Protein AF-A0A9W6SJR4-F1 (afdb_monomer_lite)

Secondary structure (DSSP, 8-state):
---HHHHHHHHHHHHHHS-HHHHHHHHHHHHHHHHHHHHHHSS--S---HHHHHHHHHHHHHHHHHHHHHHHHHHHHHHHHHHHSTTSGGGSSPPPTTTGGGS--BPPPGGGBGGG--TTPPP-SEEEEE-TT--HHHHHHHHHHT-SEEETTTTEEEETTEEEEE-TTSBEEEEEBTTEEEEEHHHHHHHHHHHHHTT-GGGS-HHHHT-TTS-HHHHHHHHHHHTTSTT------

pLDDT: mean 75.18, std 18.86, range [38.5, 98.31]

Organism: NCBI:txid1785913

Structure (mmCIF, N/CA/C/O backbone):
data_AF-A0A9W6SJR4-F1
#
_entry.id   AF-A0A9W6SJR4-F1
#
loop_
_atom_site.group_PDB
_atom_site.id
_atom_site.type_symbol
_atom_site.label_atom_id
_atom_site.label_alt_id
_atom_site.label_comp_id
_atom_site.label_asym_id
_atom_site.label_entity_id
_atom_site.label_seq_id
_atom_site.pdbx_PDB_ins_code
_atom_site.Cartn_x
_atom_site.Cartn_y
_atom_site.Cartn_z
_atom_site.occupancy
_atom_site.B_iso_or_equiv
_atom_site.auth_seq_id
_atom_site.auth_comp_id
_atom_site.auth_asym_id
_atom_site.auth_atom_id
_atom_site.pdbx_PDB_model_num
ATOM 1 N N . MET A 1 1 ? 10.939 17.178 -28.728 1.00 41.69 1 MET A N 1
ATOM 2 C CA . MET A 1 1 ? 9.765 17.111 -27.833 1.00 41.69 1 MET A CA 1
ATOM 3 C C . MET A 1 1 ? 8.579 16.812 -28.724 1.00 41.69 1 MET A C 1
ATOM 5 O O . MET A 1 1 ? 8.323 17.625 -29.603 1.00 41.69 1 MET A O 1
ATOM 9 N N . SER A 1 2 ? 7.960 15.639 -28.597 1.00 45.91 2 SER A N 1
ATOM 10 C CA . SER A 1 2 ? 6.828 15.257 -29.453 1.00 45.91 2 SER A CA 1
ATOM 11 C C . SER A 1 2 ? 5.644 16.191 -29.205 1.00 45.91 2 SER A C 1
ATOM 13 O O . SER A 1 2 ? 5.404 16.607 -28.068 1.00 45.91 2 SER A O 1
ATOM 15 N N . ASN A 1 3 ? 4.946 16.572 -30.272 1.00 55.84 3 ASN A N 1
ATOM 16 C CA . ASN A 1 3 ? 3.827 17.507 -30.203 1.00 55.84 3 ASN A CA 1
ATOM 17 C C . ASN A 1 3 ? 2.660 16.846 -29.432 1.00 55.84 3 ASN A C 1
ATOM 19 O O . ASN A 1 3 ? 2.366 15.678 -29.687 1.00 55.84 3 ASN A O 1
ATOM 23 N N . PRO A 1 4 ? 1.955 17.550 -28.525 1.00 42.62 4 PRO A N 1
ATOM 24 C CA . PRO A 1 4 ? 0.740 17.041 -27.877 1.00 42.62 4 PRO A CA 1
ATOM 25 C C . PRO A 1 4 ? -0.280 16.400 -28.837 1.00 42.62 4 PRO A C 1
ATOM 27 O O . PRO A 1 4 ? -0.946 15.435 -28.466 1.00 42.62 4 PRO A O 1
ATOM 30 N N . GLY A 1 5 ? -0.368 16.881 -30.083 1.00 47.50 5 GLY A N 1
ATOM 31 C CA . GLY A 1 5 ? -1.204 16.282 -31.129 1.00 47.50 5 GLY A CA 1
ATOM 32 C C . GLY A 1 5 ? -0.747 14.888 -31.580 1.00 47.50 5 GLY A C 1
ATOM 33 O O . GLY A 1 5 ? -1.586 14.029 -31.840 1.00 47.50 5 GLY A O 1
ATOM 34 N N . GLU A 1 6 ? 0.561 14.627 -31.606 1.00 49.81 6 GLU A N 1
ATOM 35 C CA . GLU A 1 6 ? 1.119 13.304 -31.919 1.00 49.81 6 GLU A CA 1
ATOM 36 C C . GLU A 1 6 ? 0.867 12.328 -30.767 1.00 49.81 6 GLU A C 1
ATOM 38 O O . GLU A 1 6 ? 0.432 11.206 -30.998 1.00 49.81 6 GLU A O 1
ATOM 43 N N . ILE A 1 7 ? 1.030 12.777 -29.517 1.00 45.59 7 ILE A N 1
ATOM 44 C CA . ILE A 1 7 ? 0.737 11.963 -28.325 1.00 45.59 7 ILE A CA 1
ATOM 45 C C . ILE A 1 7 ? -0.753 11.581 -28.281 1.00 45.59 7 ILE A C 1
ATOM 47 O O . ILE A 1 7 ? -1.089 10.429 -28.013 1.00 45.59 7 ILE A O 1
ATOM 51 N N . ALA A 1 8 ? -1.657 12.511 -28.600 1.00 43.72 8 ALA A N 1
ATOM 52 C CA . ALA A 1 8 ? -3.094 12.241 -28.644 1.00 43.72 8 ALA A CA 1
ATOM 53 C C . ALA A 1 8 ? -3.492 11.272 -29.774 1.00 43.72 8 ALA A C 1
ATOM 55 O O . ALA A 1 8 ? -4.354 10.417 -29.568 1.00 43.72 8 ALA A O 1
ATOM 56 N N . ALA A 1 9 ? -2.860 11.372 -30.948 1.00 51.41 9 ALA A N 1
ATOM 57 C CA . ALA A 1 9 ? -3.085 10.447 -32.059 1.00 51.41 9 ALA A CA 1
ATOM 58 C C . ALA A 1 9 ? -2.595 9.026 -31.732 1.00 51.41 9 ALA A C 1
ATOM 60 O O . ALA A 1 9 ? -3.261 8.051 -32.065 1.00 51.41 9 ALA A O 1
ATOM 61 N N . VAL A 1 10 ? -1.479 8.917 -31.011 1.00 50.28 10 VAL A N 1
ATOM 62 C CA . VAL A 1 10 ? -0.899 7.655 -30.533 1.00 50.28 10 VAL A CA 1
ATOM 63 C C . VAL A 1 10 ? -1.783 6.996 -29.482 1.00 50.28 10 VAL A C 1
ATOM 65 O O . VAL A 1 10 ? -2.109 5.821 -29.615 1.00 50.28 10 VAL A O 1
ATOM 68 N N . ILE A 1 11 ? -2.219 7.745 -28.465 1.00 49.66 11 ILE A N 1
ATOM 69 C CA . ILE A 1 11 ? -3.149 7.238 -27.445 1.00 49.66 11 ILE A CA 1
ATOM 70 C C . ILE A 1 11 ? -4.446 6.770 -28.109 1.00 49.66 11 ILE A C 1
ATOM 72 O O . ILE A 1 11 ? -4.951 5.704 -27.774 1.00 49.66 11 ILE A O 1
ATOM 76 N N . ARG A 1 12 ? -4.958 7.521 -29.090 1.00 52.06 12 ARG A N 1
ATOM 77 C CA . ARG A 1 12 ? -6.142 7.128 -29.858 1.00 52.06 12 ARG A CA 1
ATOM 78 C C . ARG A 1 12 ? -5.913 5.839 -30.651 1.00 52.06 12 ARG A C 1
ATOM 80 O O . ARG A 1 12 ? -6.710 4.926 -30.510 1.00 52.06 12 ARG A O 1
ATOM 87 N N . ALA A 1 13 ? -4.817 5.730 -31.401 1.00 53.88 13 ALA A N 1
ATOM 88 C CA . ALA A 1 13 ? -4.492 4.526 -32.168 1.00 53.88 13 ALA A CA 1
ATOM 89 C C . ALA A 1 13 ? -4.298 3.293 -31.270 1.00 53.88 13 ALA A C 1
ATOM 91 O O . ALA A 1 13 ? -4.704 2.195 -31.632 1.00 53.88 13 ALA A O 1
ATOM 92 N N . VAL A 1 14 ? -3.721 3.472 -30.076 1.00 51.84 14 VAL A N 1
ATOM 93 C CA . VAL A 1 14 ? -3.609 2.418 -29.060 1.00 51.84 14 VAL A CA 1
ATOM 94 C C . VAL A 1 14 ? -4.984 2.007 -28.545 1.00 51.84 14 VAL A C 1
ATOM 96 O O . VAL A 1 14 ? -5.283 0.820 -28.532 1.00 51.84 14 VAL A O 1
ATOM 99 N N . LEU A 1 15 ? -5.827 2.963 -28.149 1.00 50.97 15 LEU A N 1
ATOM 100 C CA . LEU A 1 15 ? -7.179 2.688 -27.655 1.00 50.97 15 LEU A CA 1
ATOM 101 C C . LEU A 1 15 ? -8.078 2.052 -28.729 1.00 50.97 15 LEU A C 1
ATOM 103 O O . LEU A 1 15 ? -8.906 1.216 -28.390 1.00 50.97 15 LEU A O 1
ATOM 107 N N . GLU A 1 16 ? -7.892 2.408 -30.003 1.00 57.56 16 GLU A N 1
ATOM 108 C CA . GLU A 1 16 ? -8.577 1.807 -31.158 1.00 57.56 16 GLU A CA 1
ATOM 109 C C . GLU A 1 16 ? -8.030 0.412 -31.510 1.00 57.56 16 GLU A C 1
ATOM 111 O O . GLU A 1 16 ? -8.768 -0.428 -32.018 1.00 57.56 16 GLU A O 1
ATOM 116 N N . ALA A 1 17 ? -6.749 0.144 -31.231 1.00 52.31 17 ALA A N 1
ATOM 117 C CA . ALA A 1 17 ? -6.122 -1.164 -31.424 1.00 52.31 17 ALA A CA 1
ATOM 118 C C . ALA A 1 17 ? -6.346 -2.128 -30.249 1.00 52.31 17 ALA A C 1
ATOM 120 O O . ALA A 1 17 ? -6.130 -3.333 -30.406 1.00 52.31 17 ALA A O 1
ATOM 121 N N . LEU A 1 18 ? -6.768 -1.631 -29.079 1.00 54.16 18 LEU A N 1
ATOM 122 C CA . LEU A 1 18 ? -7.255 -2.485 -28.003 1.00 54.16 18 LEU A CA 1
ATOM 123 C C . LEU A 1 18 ? -8.546 -3.148 -28.489 1.00 54.16 18 LEU A C 1
ATOM 125 O O . LEU A 1 18 ? -9.519 -2.446 -28.771 1.00 54.16 18 LEU A O 1
ATOM 129 N N . PRO A 1 19 ? -8.617 -4.486 -28.549 1.00 63.53 19 PRO A N 1
ATOM 130 C CA . PRO A 1 19 ? -9.831 -5.164 -28.943 1.00 63.53 19 PRO A CA 1
ATOM 131 C C . PRO A 1 19 ? -10.739 -5.215 -27.713 1.00 63.53 19 PRO A C 1
ATOM 133 O O . PRO A 1 19 ? -10.978 -6.269 -27.128 1.00 63.53 19 PRO A O 1
ATOM 136 N N . VAL A 1 20 ? -11.214 -4.044 -27.280 1.00 58.44 20 VAL A N 1
ATOM 137 C CA . VAL A 1 20 ? -12.139 -3.884 -26.151 1.00 58.44 20 VAL A CA 1
ATOM 138 C C . VAL A 1 20 ? -13.368 -4.762 -26.370 1.00 58.44 20 VAL A C 1
ATOM 140 O O . VAL A 1 20 ? -13.865 -5.364 -25.423 1.00 58.44 20 VAL A O 1
ATOM 143 N N . ASP A 1 21 ? -13.785 -4.925 -27.625 1.00 59.12 21 ASP A N 1
ATOM 144 C CA . ASP A 1 21 ? -14.856 -5.837 -28.008 1.00 59.12 21 ASP A CA 1
ATOM 145 C C . ASP A 1 21 ? -14.468 -7.313 -27.864 1.00 59.12 21 ASP A C 1
ATOM 147 O O . ASP A 1 21 ? -15.302 -8.099 -27.432 1.00 59.12 21 ASP A O 1
ATOM 151 N N . ALA A 1 22 ? -13.214 -7.704 -28.124 1.00 56.69 22 ALA A N 1
ATOM 152 C CA . ALA A 1 22 ? -12.758 -9.077 -27.879 1.00 56.69 22 ALA A CA 1
ATOM 153 C C . ALA A 1 22 ? -12.622 -9.376 -26.381 1.00 56.69 22 ALA A C 1
ATOM 155 O O . ALA A 1 22 ? -12.987 -10.461 -25.943 1.00 56.69 22 ALA A O 1
ATOM 156 N N . LEU A 1 23 ? -12.160 -8.412 -25.577 1.00 54.19 23 LEU A N 1
ATOM 157 C CA . LEU A 1 23 ? -12.113 -8.547 -24.117 1.00 54.19 23 LEU A CA 1
ATOM 158 C C . LEU A 1 23 ? -13.516 -8.602 -23.512 1.00 54.19 23 LEU A C 1
ATOM 160 O O . LEU A 1 23 ? -13.776 -9.413 -22.626 1.00 54.19 23 LEU A O 1
ATOM 164 N N . ARG A 1 24 ? -14.438 -7.774 -24.014 1.00 59.84 24 ARG A N 1
ATOM 165 C CA . ARG A 1 24 ? -15.847 -7.807 -23.618 1.00 59.84 24 ARG A CA 1
ATOM 166 C C . ARG A 1 24 ? -16.495 -9.128 -24.036 1.00 59.84 24 ARG A C 1
ATOM 168 O O . ARG A 1 24 ? -17.157 -9.736 -23.207 1.00 59.84 24 ARG A O 1
ATOM 175 N N . ALA A 1 25 ? -16.249 -9.602 -25.258 1.00 61.81 25 ALA A N 1
ATOM 176 C CA . ALA A 1 25 ? -16.743 -10.890 -25.741 1.00 61.81 25 ALA A CA 1
ATOM 177 C C . ALA A 1 25 ? -16.181 -12.068 -24.931 1.00 61.81 25 ALA A C 1
ATOM 179 O O . ALA A 1 25 ? -16.937 -12.966 -24.574 1.00 61.81 25 ALA A O 1
ATOM 180 N N . ALA A 1 26 ? -14.892 -12.043 -24.577 1.00 56.12 26 ALA A N 1
ATOM 181 C CA . ALA A 1 26 ? -14.275 -13.051 -23.716 1.00 56.12 26 ALA A CA 1
ATOM 182 C C . ALA A 1 26 ? -14.884 -13.044 -22.305 1.00 56.12 26 ALA A C 1
ATOM 184 O O . ALA A 1 26 ? -15.205 -14.103 -21.773 1.00 56.12 26 ALA A O 1
ATOM 185 N N . ASN A 1 27 ? -15.113 -11.863 -21.721 1.00 56.41 27 ASN A N 1
ATOM 186 C CA . ASN A 1 27 ? -15.749 -11.732 -20.410 1.00 56.41 27 ASN A CA 1
ATOM 187 C C . ASN A 1 27 ? -17.214 -12.206 -20.424 1.00 56.41 27 ASN A C 1
ATOM 189 O O . ASN A 1 27 ? -17.650 -12.894 -19.506 1.00 56.41 27 ASN A O 1
ATOM 193 N N . THR A 1 28 ? -17.965 -11.894 -21.486 1.00 69.19 28 THR A N 1
ATOM 194 C CA . THR A 1 28 ? -19.329 -12.404 -21.690 1.00 69.19 28 THR A CA 1
ATOM 195 C C . THR A 1 28 ? -19.335 -13.923 -21.857 1.00 69.19 28 THR A C 1
ATOM 197 O O . THR A 1 28 ? -20.090 -14.599 -21.167 1.00 69.19 28 THR A O 1
ATOM 200 N N . ALA A 1 29 ? -18.456 -14.482 -22.693 1.00 61.06 29 ALA A N 1
ATOM 201 C CA . ALA A 1 29 ? -18.358 -15.926 -22.897 1.00 61.06 29 ALA A CA 1
ATOM 202 C C . ALA A 1 29 ? -17.948 -16.676 -21.616 1.00 61.06 29 ALA A C 1
ATOM 204 O O . ALA A 1 29 ? -18.448 -17.772 -21.355 1.00 61.06 29 ALA A O 1
ATOM 205 N N . ALA A 1 30 ? -17.074 -16.083 -20.796 1.00 57.28 30 ALA A N 1
ATOM 206 C CA . ALA A 1 30 ? -16.708 -16.615 -19.486 1.00 57.28 30 ALA A CA 1
ATOM 207 C C . ALA A 1 30 ? -17.897 -16.590 -18.509 1.00 57.28 30 ALA A C 1
ATOM 209 O O . ALA A 1 30 ? -18.137 -17.585 -17.826 1.00 57.28 30 ALA A O 1
ATOM 210 N N . GLY A 1 31 ? -18.673 -15.499 -18.492 1.00 62.50 31 GLY A N 1
ATOM 211 C CA . GLY A 1 31 ? -19.906 -15.385 -17.707 1.00 62.50 31 GLY A CA 1
ATOM 212 C C . GLY A 1 31 ? -20.956 -16.426 -18.101 1.00 62.50 31 GLY A C 1
ATOM 213 O O . GLY A 1 31 ? -21.431 -17.170 -17.249 1.00 62.50 31 GLY A O 1
ATOM 214 N N . GLU A 1 32 ? -21.240 -16.570 -19.398 1.00 69.94 32 GLU A N 1
ATOM 215 C CA . GLU A 1 32 ? -22.179 -17.581 -19.904 1.00 69.94 32 GLU A CA 1
ATOM 216 C C . GLU A 1 32 ? -21.715 -19.013 -19.604 1.00 69.94 32 GLU A C 1
ATOM 218 O O . GLU A 1 32 ? -22.526 -19.891 -19.309 1.00 69.94 32 GLU A O 1
ATOM 223 N N . SER A 1 33 ? -20.405 -19.269 -19.675 1.00 57.09 33 SER A N 1
ATOM 224 C CA . SER A 1 33 ? -19.842 -20.579 -19.334 1.00 57.09 33 SER A CA 1
ATOM 225 C C . SER A 1 33 ? -19.997 -20.872 -17.839 1.00 57.09 33 SER A C 1
ATOM 227 O O . SER A 1 33 ? -20.383 -21.981 -17.477 1.00 57.09 33 SER A O 1
ATOM 229 N N . ALA A 1 34 ? -19.769 -19.879 -16.972 1.00 56.75 34 ALA A N 1
ATOM 230 C CA . ALA A 1 34 ? -19.963 -20.000 -15.528 1.00 56.75 34 ALA A CA 1
ATOM 231 C C . ALA A 1 34 ? -21.435 -20.248 -15.153 1.00 56.75 34 ALA A C 1
ATOM 233 O O . ALA A 1 34 ? -21.711 -21.116 -14.326 1.00 56.75 34 ALA A O 1
ATOM 234 N N . GLU A 1 35 ? -22.380 -19.559 -15.801 1.00 66.56 35 GLU A N 1
ATOM 235 C CA . GLU A 1 35 ? -23.820 -19.774 -15.601 1.00 66.56 35 GLU A CA 1
ATOM 236 C C . GLU A 1 35 ? -24.258 -21.184 -16.022 1.00 66.56 35 GLU A C 1
ATOM 238 O O . GLU A 1 35 ? -25.011 -21.842 -15.303 1.00 66.56 35 GLU A O 1
ATOM 243 N N . ARG A 1 36 ? -23.742 -21.702 -17.147 1.00 62.69 36 ARG A N 1
ATOM 244 C CA . ARG A 1 36 ? -24.024 -23.080 -17.590 1.00 62.69 36 ARG A CA 1
ATOM 245 C C . ARG A 1 36 ? -23.447 -24.126 -16.638 1.00 62.69 36 ARG A C 1
ATOM 247 O O . ARG A 1 36 ? -24.091 -25.145 -16.407 1.00 62.69 36 ARG A O 1
ATOM 254 N N . ILE A 1 37 ? -22.262 -23.881 -16.075 1.00 57.28 37 ILE A N 1
ATOM 255 C CA . ILE A 1 37 ? -21.658 -24.755 -15.059 1.00 57.28 37 ILE A CA 1
ATOM 256 C C . ILE A 1 37 ? -22.513 -24.754 -13.789 1.00 57.28 37 ILE A C 1
ATOM 258 O O . ILE A 1 37 ? -22.839 -25.828 -13.291 1.00 57.28 37 ILE A O 1
ATOM 262 N N . ALA A 1 38 ? -22.925 -23.577 -13.307 1.00 61.78 38 ALA A N 1
ATOM 263 C CA . ALA A 1 38 ? -23.789 -23.448 -12.135 1.00 61.78 38 ALA A CA 1
ATOM 264 C C . ALA A 1 38 ? -25.110 -24.218 -12.323 1.00 61.78 38 ALA A C 1
ATOM 266 O O . ALA A 1 38 ? -25.453 -25.062 -11.493 1.00 61.78 38 ALA A O 1
ATOM 267 N N . ALA A 1 39 ? -25.773 -24.031 -13.469 1.00 65.44 39 ALA A N 1
ATOM 268 C CA . ALA A 1 39 ? -27.005 -24.740 -13.816 1.00 65.44 39 ALA A CA 1
ATOM 269 C C . ALA A 1 39 ? -26.815 -26.264 -13.944 1.00 65.44 39 ALA A C 1
ATOM 271 O O . ALA A 1 39 ? -27.702 -27.029 -13.579 1.00 65.44 39 ALA A O 1
ATOM 272 N N . ALA A 1 40 ? -25.659 -26.726 -14.435 1.00 59.47 40 ALA A N 1
ATOM 273 C CA . ALA A 1 40 ? -25.350 -28.153 -14.529 1.00 59.47 40 ALA A CA 1
ATOM 274 C C . ALA A 1 40 ? -25.058 -28.793 -13.160 1.00 59.47 40 ALA A C 1
ATOM 276 O O . ALA A 1 40 ? -25.266 -29.993 -12.990 1.00 59.47 40 ALA A O 1
ATOM 277 N N . THR A 1 41 ? -24.585 -28.011 -12.184 1.00 57.72 41 THR A N 1
ATOM 278 C CA . THR A 1 41 ? -24.292 -28.489 -10.823 1.00 57.72 41 THR A CA 1
ATOM 279 C C . THR A 1 41 ? -25.502 -28.471 -9.883 1.00 57.72 41 THR A C 1
ATOM 281 O O . THR A 1 41 ? -25.545 -29.263 -8.939 1.00 57.72 41 THR A O 1
ATOM 284 N N . GLU A 1 42 ? -26.519 -27.647 -10.157 1.00 58.94 42 GLU A N 1
ATOM 285 C CA . GLU A 1 42 ? -27.811 -27.644 -9.456 1.00 58.94 42 GLU A CA 1
ATOM 286 C C . GLU A 1 42 ? -28.688 -28.838 -9.890 1.00 58.94 42 GLU A C 1
ATOM 288 O O . GLU A 1 42 ? -29.713 -28.694 -10.549 1.00 58.94 42 GLU A O 1
ATOM 293 N N . GLY A 1 43 ? -28.288 -30.061 -9.533 1.00 57.53 43 GLY A N 1
ATOM 294 C CA . GLY A 1 43 ? -29.144 -31.242 -9.723 1.00 57.53 43 GLY A CA 1
ATOM 295 C C . GLY A 1 43 ? -28.434 -32.588 -9.818 1.00 57.53 43 GLY A C 1
ATOM 296 O O . GLY A 1 43 ? -29.078 -33.625 -9.662 1.00 57.53 43 GLY A O 1
ATOM 297 N N . THR A 1 44 ? -27.118 -32.613 -10.034 1.00 51.94 44 THR A N 1
ATOM 298 C CA . THR A 1 44 ? -26.370 -33.868 -10.190 1.00 51.94 44 THR A CA 1
ATOM 299 C C . THR A 1 44 ? -25.642 -34.235 -8.901 1.00 51.94 44 THR A C 1
ATOM 301 O O . THR A 1 44 ? -24.596 -33.676 -8.571 1.00 51.94 44 THR A O 1
ATOM 304 N N . GLY A 1 45 ? -26.186 -35.200 -8.158 1.00 50.19 45 GLY A N 1
ATOM 305 C CA . GLY A 1 45 ? -25.461 -35.854 -7.073 1.00 50.19 45 GLY A CA 1
ATOM 306 C C . GLY A 1 45 ? -24.209 -36.563 -7.602 1.00 50.19 45 GLY A C 1
ATOM 307 O O . GLY A 1 45 ? -24.322 -37.440 -8.446 1.00 50.19 45 GLY A O 1
ATOM 308 N N . HIS A 1 46 ? -23.042 -36.161 -7.092 1.00 50.16 46 HIS A N 1
ATOM 309 C CA . HIS A 1 46 ? -21.722 -36.824 -7.093 1.00 50.16 46 HIS A CA 1
ATOM 310 C C . HIS A 1 46 ? -21.088 -37.365 -8.393 1.00 50.16 46 HIS A C 1
ATOM 312 O O . HIS A 1 46 ? -19.901 -37.670 -8.353 1.00 50.16 46 HIS A O 1
ATOM 318 N N . ASP A 1 47 ? -21.770 -37.378 -9.536 1.00 55.50 47 ASP A N 1
ATOM 319 C CA . ASP A 1 47 ? -21.184 -37.722 -10.837 1.00 55.50 47 ASP A CA 1
ATOM 320 C C . ASP A 1 47 ? -21.404 -36.568 -11.822 1.00 55.50 47 ASP A C 1
ATOM 322 O O . ASP A 1 47 ? -22.350 -36.565 -12.610 1.00 55.50 47 ASP A O 1
ATOM 326 N N . ALA A 1 48 ? -20.539 -35.550 -11.770 1.00 55.22 48 ALA A N 1
ATOM 327 C CA . ALA A 1 48 ? -20.544 -34.500 -12.787 1.00 55.22 48 ALA A CA 1
ATOM 328 C C . ALA A 1 48 ? -20.253 -35.144 -14.161 1.00 55.22 48 ALA A C 1
ATOM 330 O O . ALA A 1 48 ? -19.192 -35.760 -14.333 1.00 55.22 48 ALA A O 1
ATOM 331 N N . PRO A 1 49 ? -21.169 -35.053 -15.143 1.00 58.97 49 PRO A N 1
ATOM 332 C CA . PRO A 1 49 ? -21.009 -35.745 -16.410 1.00 58.97 49 PRO A CA 1
ATOM 333 C C . PRO A 1 49 ? -19.802 -35.178 -17.157 1.00 58.97 49 PRO A C 1
ATOM 335 O O . PRO A 1 49 ? -19.559 -33.974 -17.178 1.00 58.97 49 PRO A O 1
ATOM 338 N N . ARG A 1 50 ? -19.048 -36.072 -17.798 1.00 55.12 50 ARG A N 1
ATOM 339 C CA . ARG A 1 50 ? -17.822 -35.819 -18.582 1.00 55.12 50 ARG A CA 1
ATOM 340 C C . ARG A 1 50 ? -17.924 -34.626 -19.553 1.00 55.12 50 ARG A C 1
ATOM 342 O O . ARG A 1 50 ? -16.915 -34.018 -19.891 1.00 55.12 50 ARG A O 1
ATOM 349 N N . GLU A 1 51 ? -19.141 -34.301 -19.967 1.00 53.91 51 GLU A N 1
ATOM 350 C CA . GLU A 1 51 ? -19.515 -33.179 -20.829 1.00 53.91 51 GLU A CA 1
ATOM 351 C C . GLU A 1 51 ? -19.382 -31.808 -20.133 1.00 53.91 51 GLU A C 1
ATOM 353 O O . GLU A 1 51 ? -18.844 -30.873 -20.721 1.00 53.91 51 GLU A O 1
ATOM 358 N N . ALA A 1 52 ? -19.731 -31.696 -18.845 1.00 53.28 52 ALA A N 1
ATOM 359 C CA . ALA A 1 52 ? -19.528 -30.471 -18.063 1.00 53.28 52 ALA A CA 1
ATOM 360 C C . ALA A 1 52 ? -18.032 -30.146 -17.887 1.00 53.28 52 ALA A C 1
ATOM 362 O O . ALA A 1 52 ? -17.619 -28.992 -17.984 1.00 53.28 52 ALA A O 1
ATOM 363 N N . LEU A 1 53 ? -17.198 -31.175 -17.704 1.00 52.03 53 LEU A N 1
ATOM 364 C CA . LEU A 1 53 ? -15.740 -31.023 -17.632 1.00 52.03 53 LEU A CA 1
ATOM 365 C C . LEU A 1 53 ? -15.125 -30.605 -18.976 1.00 52.03 53 LEU A C 1
ATOM 367 O O . LEU A 1 53 ? -14.163 -29.838 -18.987 1.00 52.03 53 LEU A O 1
ATOM 371 N N . ALA A 1 54 ? -15.684 -31.065 -20.099 1.00 59.91 54 ALA A N 1
ATOM 372 C CA . ALA A 1 54 ? -15.243 -30.648 -21.428 1.00 59.91 54 ALA A CA 1
ATOM 373 C C . ALA A 1 54 ? -15.525 -29.156 -21.675 1.00 59.91 54 ALA A C 1
ATOM 375 O O . ALA A 1 54 ? -14.648 -28.441 -22.154 1.00 59.91 54 ALA A O 1
ATOM 376 N N . HIS A 1 55 ? -16.696 -28.664 -21.262 1.00 54.44 55 HIS A N 1
ATOM 377 C CA . HIS A 1 55 ? -17.027 -27.240 -21.360 1.00 54.44 55 HIS A CA 1
ATOM 378 C C . HIS A 1 55 ? -16.167 -26.353 -20.448 1.00 54.44 55 HIS A C 1
ATOM 380 O O . HIS A 1 55 ? -15.775 -25.259 -20.853 1.00 54.44 55 HIS A O 1
ATOM 386 N N . ILE A 1 56 ? -15.811 -26.826 -19.247 1.00 51.62 56 ILE A N 1
ATOM 387 C CA . ILE A 1 56 ? -14.857 -26.127 -18.369 1.00 51.62 56 ILE A CA 1
ATOM 388 C C . ILE A 1 56 ? -13.481 -26.025 -19.040 1.00 51.62 56 ILE A C 1
ATOM 390 O O . ILE A 1 56 ? -12.878 -24.952 -19.042 1.00 51.62 56 ILE A O 1
ATOM 394 N N . ALA A 1 57 ? -12.990 -27.117 -19.632 1.00 54.72 57 ALA A N 1
ATOM 395 C CA . ALA A 1 57 ? -11.702 -27.131 -20.322 1.00 54.72 57 ALA A CA 1
ATOM 396 C C . ALA A 1 57 ? -11.675 -26.160 -21.519 1.00 54.72 57 ALA A C 1
ATOM 398 O O . ALA A 1 57 ? -10.732 -25.383 -21.648 1.00 54.72 57 ALA A O 1
ATOM 399 N N . GLU A 1 58 ? -12.739 -26.134 -22.327 1.00 61.91 58 GLU A N 1
ATOM 400 C CA . GLU A 1 58 ? -12.890 -25.212 -23.463 1.00 61.91 58 GLU A CA 1
ATOM 401 C C . GLU A 1 58 ? -12.941 -23.738 -23.014 1.00 61.91 58 GLU A C 1
ATOM 403 O O . GLU A 1 58 ? -12.342 -22.863 -23.642 1.00 61.91 58 GLU A O 1
ATOM 408 N N . GLY A 1 59 ? -13.613 -23.446 -21.893 1.00 53.59 59 GLY A N 1
ATOM 409 C CA . GLY A 1 59 ? -13.637 -22.106 -21.299 1.00 53.59 59 GLY A CA 1
ATOM 410 C C . GLY A 1 59 ? -12.262 -21.645 -20.799 1.00 53.59 59 GLY A C 1
ATOM 411 O O . GLY A 1 59 ? -11.880 -20.489 -21.006 1.00 53.59 59 GLY A O 1
ATOM 412 N N . ILE A 1 60 ? -11.490 -22.548 -20.185 1.00 50.44 60 ILE A N 1
ATOM 413 C CA . ILE A 1 60 ? -10.114 -22.277 -19.737 1.00 50.44 60 ILE A CA 1
ATOM 414 C C . ILE A 1 60 ? -9.194 -22.021 -20.936 1.00 50.44 60 ILE A C 1
ATOM 416 O O . ILE A 1 60 ? -8.409 -21.074 -20.897 1.00 50.44 60 ILE A O 1
ATOM 420 N N . GLU A 1 61 ? -9.309 -22.812 -22.004 1.00 59.66 61 GLU A N 1
ATOM 421 C CA . GLU A 1 61 ? -8.504 -22.659 -23.221 1.00 59.66 61 GLU A CA 1
ATOM 422 C C . GLU A 1 61 ? -8.771 -21.312 -23.904 1.00 59.66 61 GLU A C 1
ATOM 424 O O . GLU A 1 61 ? -7.836 -20.540 -24.114 1.00 59.66 61 GLU A O 1
ATOM 429 N N . ARG A 1 62 ? -10.045 -20.945 -24.108 1.00 57.78 62 ARG A N 1
ATOM 430 C CA . ARG A 1 62 ? -10.427 -19.629 -24.659 1.00 57.78 62 ARG A CA 1
ATOM 431 C C . ARG A 1 62 ? -9.952 -18.459 -23.801 1.00 57.78 62 ARG A C 1
ATOM 433 O O . ARG A 1 62 ? -9.544 -17.423 -24.324 1.00 57.78 62 ARG A O 1
ATOM 440 N N . THR A 1 63 ? -9.993 -18.611 -22.478 1.00 51.00 63 THR A N 1
ATOM 441 C CA . THR A 1 63 ? -9.468 -17.593 -21.555 1.00 51.00 63 THR A CA 1
ATOM 442 C C . THR A 1 63 ? -7.945 -17.491 -21.669 1.00 51.00 63 THR A C 1
ATOM 444 O O . THR A 1 63 ? -7.398 -16.389 -21.672 1.00 51.00 63 THR A O 1
ATOM 447 N N . GLY A 1 64 ? -7.255 -18.625 -21.824 1.00 52.03 64 GLY A N 1
ATOM 448 C CA . GLY A 1 64 ? -5.818 -18.689 -22.087 1.00 52.03 64 GLY A CA 1
ATOM 449 C C . GLY A 1 64 ? -5.421 -18.005 -23.397 1.00 52.03 64 GLY A C 1
ATOM 450 O O . GLY A 1 64 ? -4.484 -17.210 -23.404 1.00 52.03 64 GLY A O 1
ATOM 451 N N . GLU A 1 65 ? -6.165 -18.235 -24.479 1.00 59.34 65 GLU A N 1
ATOM 452 C CA . GLU A 1 65 ? -5.964 -17.576 -25.778 1.00 59.34 65 GLU A CA 1
ATOM 453 C C . GLU A 1 65 ? -6.199 -16.060 -25.700 1.00 59.34 65 GLU A C 1
ATOM 455 O O . GLU A 1 65 ? -5.398 -15.278 -26.214 1.00 59.34 65 GLU A O 1
ATOM 460 N N . ALA A 1 66 ? -7.246 -15.617 -24.995 1.00 55.16 66 ALA A N 1
ATOM 461 C CA . ALA A 1 66 ? -7.513 -14.194 -24.782 1.00 55.16 66 ALA A CA 1
ATOM 462 C C . ALA A 1 66 ? -6.394 -13.504 -23.973 1.00 55.16 66 ALA A C 1
ATOM 464 O O . ALA A 1 66 ? -5.972 -12.393 -24.304 1.00 55.16 66 ALA A O 1
ATOM 465 N N . LEU A 1 67 ? -5.870 -14.172 -22.938 1.00 49.78 67 LEU A N 1
ATOM 466 C CA . LEU A 1 67 ? -4.725 -13.692 -22.157 1.00 49.78 67 LEU A CA 1
ATOM 467 C C . LEU A 1 67 ? -3.425 -13.681 -22.979 1.00 49.78 67 LEU A C 1
ATOM 469 O O . LEU A 1 67 ? -2.627 -12.752 -22.842 1.00 49.78 67 LEU A O 1
ATOM 473 N N . ALA A 1 68 ? -3.218 -14.662 -23.862 1.00 59.06 68 ALA A N 1
ATOM 474 C CA . ALA A 1 68 ? -2.096 -14.671 -24.800 1.00 59.06 68 ALA A CA 1
ATOM 475 C C . ALA A 1 68 ? -2.185 -13.498 -25.793 1.00 59.06 68 ALA A C 1
ATOM 477 O O . ALA A 1 68 ? -1.196 -12.792 -25.998 1.00 59.06 68 ALA A O 1
ATOM 478 N N . GLY A 1 69 ? -3.386 -13.207 -26.306 1.00 61.81 69 GLY A N 1
ATOM 479 C CA . GLY A 1 69 ? -3.651 -12.036 -27.146 1.00 61.81 69 GLY A CA 1
ATOM 480 C C . GLY A 1 69 ? -3.343 -10.708 -26.444 1.00 61.81 69 GLY A C 1
ATOM 481 O O . GLY A 1 69 ? -2.785 -9.798 -27.057 1.00 61.81 69 GLY A O 1
ATOM 482 N N . LEU A 1 70 ? -3.608 -10.594 -25.136 1.00 58.59 70 LEU A N 1
ATOM 483 C CA . LEU A 1 70 ? -3.173 -9.440 -24.332 1.00 58.59 70 LEU A CA 1
ATOM 484 C C . LEU A 1 70 ? -1.646 -9.323 -24.239 1.00 58.59 70 LEU A C 1
ATOM 486 O O . LEU A 1 70 ? -1.116 -8.209 -24.251 1.00 58.59 70 LEU A O 1
ATOM 490 N N . GLY A 1 71 ? -0.938 -10.452 -24.174 1.00 55.47 71 GLY A N 1
ATOM 491 C CA . GLY A 1 71 ? 0.521 -10.502 -24.261 1.00 55.47 71 GLY A CA 1
ATOM 492 C C . GLY A 1 71 ? 1.032 -9.926 -25.582 1.00 55.47 71 GLY A C 1
ATOM 493 O O . GLY A 1 71 ? 1.882 -9.040 -25.574 1.00 55.47 71 GLY A O 1
ATOM 494 N N . GLU A 1 72 ? 0.455 -10.343 -26.709 1.00 61.75 72 GLU A N 1
ATOM 495 C CA . GLU A 1 72 ? 0.811 -9.818 -28.034 1.00 61.75 72 GLU A CA 1
ATOM 496 C C . GLU A 1 72 ? 0.494 -8.327 -28.185 1.00 61.75 72 GLU A C 1
ATOM 498 O O . GLU A 1 72 ? 1.293 -7.572 -28.740 1.00 61.75 72 GLU A O 1
ATOM 503 N N . ILE A 1 73 ? -0.644 -7.871 -27.655 1.00 55.69 73 ILE A N 1
ATOM 504 C CA . ILE A 1 73 ? -1.008 -6.448 -27.628 1.00 55.69 73 ILE A CA 1
ATOM 505 C C . ILE A 1 73 ? 0.011 -5.654 -26.815 1.00 55.69 73 ILE A C 1
ATOM 507 O O . ILE A 1 73 ? 0.433 -4.585 -27.253 1.00 55.69 73 ILE A O 1
ATOM 511 N N . ARG A 1 74 ? 0.447 -6.174 -25.663 1.00 55.19 74 ARG A N 1
ATOM 512 C CA . ARG A 1 74 ? 1.491 -5.550 -24.843 1.00 55.19 74 ARG A CA 1
ATOM 513 C C . ARG A 1 74 ? 2.818 -5.463 -25.594 1.00 55.19 74 ARG A C 1
ATOM 515 O O . ARG A 1 74 ? 3.442 -4.406 -25.575 1.00 55.19 74 ARG A O 1
ATOM 522 N N . GLU A 1 75 ? 3.235 -6.525 -26.280 1.00 57.06 75 GLU A N 1
ATOM 523 C CA . GLU A 1 75 ? 4.464 -6.504 -27.084 1.00 57.06 75 GLU A CA 1
ATOM 524 C C . GLU A 1 75 ? 4.364 -5.519 -28.258 1.00 57.06 75 GLU A C 1
ATOM 526 O O . GLU A 1 75 ? 5.293 -4.750 -28.504 1.00 57.06 75 GLU A O 1
ATOM 531 N N . ARG A 1 76 ? 3.210 -5.447 -28.934 1.00 58.31 76 ARG A N 1
ATOM 532 C CA . ARG A 1 76 ? 2.954 -4.445 -29.984 1.00 58.31 76 ARG A CA 1
ATOM 533 C C . ARG A 1 76 ? 2.947 -3.024 -29.429 1.00 58.31 76 ARG A C 1
ATOM 535 O O . ARG A 1 76 ? 3.480 -2.128 -30.076 1.00 58.31 76 ARG A O 1
ATOM 542 N N . LEU A 1 77 ? 2.386 -2.816 -28.238 1.00 56.84 77 LEU A N 1
ATOM 543 C CA . LEU A 1 77 ? 2.407 -1.529 -27.548 1.00 56.84 77 LEU A CA 1
ATOM 544 C C . LEU A 1 77 ? 3.843 -1.112 -27.220 1.00 56.84 77 LEU A C 1
ATOM 546 O O . LEU A 1 77 ? 4.230 0.017 -27.506 1.00 56.84 77 LEU A O 1
ATOM 550 N N . ASN A 1 78 ? 4.648 -2.031 -26.684 1.00 55.22 78 ASN A N 1
ATOM 551 C CA . ASN A 1 78 ? 6.062 -1.802 -26.394 1.00 55.22 78 ASN A CA 1
ATOM 552 C C . ASN A 1 78 ? 6.855 -1.474 -27.668 1.00 55.22 78 ASN A C 1
ATOM 554 O O . ASN A 1 78 ? 7.608 -0.502 -27.677 1.00 55.22 78 ASN A O 1
ATOM 558 N N . ALA A 1 79 ? 6.638 -2.219 -28.757 1.00 56.53 79 ALA A N 1
ATOM 559 C CA . ALA A 1 79 ? 7.257 -1.956 -30.058 1.00 56.53 79 ALA A CA 1
ATOM 560 C C . ALA A 1 79 ? 6.822 -0.606 -30.658 1.00 56.53 79 ALA A C 1
ATOM 562 O O . ALA A 1 79 ? 7.605 0.083 -31.308 1.00 56.53 79 ALA A O 1
ATOM 563 N N . TYR A 1 80 ? 5.581 -0.184 -30.422 1.00 55.88 80 TYR A N 1
ATOM 564 C CA . TYR A 1 80 ? 5.091 1.116 -30.875 1.00 55.88 80 TYR A CA 1
ATOM 565 C C . TYR A 1 80 ? 5.671 2.269 -30.041 1.00 55.88 80 TYR A C 1
ATOM 567 O O . TYR A 1 80 ? 6.131 3.270 -30.592 1.00 55.88 80 TYR A O 1
ATOM 575 N N . LEU A 1 81 ? 5.735 2.105 -28.715 1.00 51.12 81 LEU A N 1
ATOM 576 C CA . LEU A 1 81 ? 6.381 3.052 -27.802 1.00 51.12 81 LEU A CA 1
ATOM 577 C C . LEU A 1 81 ? 7.877 3.219 -28.115 1.00 51.12 81 LEU A C 1
ATOM 579 O O . LEU A 1 81 ? 8.388 4.337 -28.067 1.00 51.12 81 LEU A O 1
ATOM 583 N N . ALA A 1 82 ? 8.551 2.133 -28.494 1.00 51.25 82 ALA A N 1
ATOM 584 C CA . ALA A 1 82 ? 9.933 2.104 -28.964 1.00 51.25 82 ALA A CA 1
ATOM 585 C C . ALA A 1 82 ? 10.200 3.015 -30.177 1.00 51.25 82 ALA A C 1
ATOM 587 O O . ALA A 1 82 ? 11.215 3.713 -30.211 1.00 51.25 82 ALA A O 1
ATOM 588 N N . VAL A 1 83 ? 9.273 3.050 -31.140 1.00 53.47 83 VAL A N 1
ATOM 589 C CA . VAL A 1 83 ? 9.376 3.870 -32.361 1.00 53.47 83 VAL A CA 1
ATOM 590 C C . VAL A 1 83 ? 9.050 5.344 -32.094 1.00 53.47 83 VAL A C 1
ATOM 592 O O . VAL A 1 83 ? 9.697 6.235 -32.643 1.00 53.47 83 VAL A O 1
ATOM 595 N N . LEU A 1 84 ? 8.046 5.618 -31.259 1.00 47.09 84 LEU A N 1
ATOM 596 C CA . LEU A 1 84 ? 7.522 6.973 -31.033 1.00 47.09 84 LEU A CA 1
ATOM 597 C C . LEU A 1 84 ? 8.305 7.789 -30.010 1.00 47.09 84 LEU A C 1
ATOM 599 O O . LEU A 1 84 ? 8.292 9.022 -30.043 1.00 47.09 84 LEU A O 1
ATOM 603 N N . VAL A 1 85 ? 8.975 7.104 -29.091 1.00 49.47 85 VAL A N 1
ATOM 604 C CA . VAL A 1 85 ? 9.859 7.702 -28.102 1.00 49.47 85 VAL A CA 1
ATOM 605 C C . VAL A 1 85 ? 11.222 7.036 -28.290 1.00 49.47 85 VAL A C 1
ATOM 607 O O . VAL A 1 85 ? 11.498 6.014 -27.654 1.00 49.47 85 VAL A O 1
ATOM 610 N N . PRO A 1 86 ? 12.088 7.584 -29.166 1.00 45.09 86 PRO A N 1
ATOM 611 C CA . PRO A 1 86 ? 13.439 7.069 -29.346 1.00 45.09 86 PRO A CA 1
ATOM 612 C C . PRO A 1 86 ? 14.148 7.025 -27.987 1.00 45.09 86 PRO A C 1
ATOM 614 O O . PRO A 1 86 ? 14.418 8.065 -27.384 1.00 45.09 86 PRO A O 1
ATOM 617 N N . GLY A 1 87 ? 14.386 5.815 -27.473 1.00 42.53 87 GLY A N 1
ATOM 618 C CA . GLY A 1 87 ? 14.876 5.587 -26.110 1.00 42.53 87 GLY A CA 1
ATOM 619 C C . GLY A 1 87 ? 13.968 4.752 -25.200 1.00 42.53 87 GLY A C 1
ATOM 620 O O . GLY A 1 87 ? 14.386 4.458 -24.084 1.00 42.53 87 GLY A O 1
ATOM 621 N N . VAL A 1 88 ? 12.786 4.308 -25.639 1.00 44.62 88 VAL A N 1
ATOM 622 C CA . VAL A 1 88 ? 11.998 3.310 -24.880 1.00 44.62 88 VAL A CA 1
ATOM 623 C C . VAL A 1 88 ? 12.558 1.887 -25.047 1.00 44.62 88 VAL A C 1
ATOM 625 O O . VAL A 1 88 ? 12.535 1.112 -24.096 1.00 44.62 88 VAL A O 1
ATOM 628 N N . GLU A 1 89 ? 13.217 1.569 -26.170 1.00 42.78 89 GLU A N 1
ATOM 629 C CA . GLU A 1 89 ? 13.960 0.297 -26.351 1.00 42.78 89 GLU A CA 1
ATOM 630 C C . GLU A 1 89 ? 15.166 0.151 -25.411 1.00 42.78 89 GLU A C 1
ATOM 632 O O . GLU A 1 89 ? 15.682 -0.938 -25.184 1.00 42.78 89 GLU A O 1
ATOM 637 N N . ALA A 1 90 ? 15.608 1.246 -24.800 1.00 43.50 90 ALA A N 1
ATOM 638 C CA . ALA A 1 90 ? 16.669 1.248 -23.805 1.00 43.50 90 ALA A CA 1
ATOM 639 C C . ALA A 1 90 ? 16.225 0.752 -22.413 1.00 43.50 90 ALA A C 1
ATOM 641 O O . ALA A 1 90 ? 16.989 0.875 -21.457 1.00 43.50 90 ALA A O 1
ATOM 642 N N . MET A 1 91 ? 15.026 0.178 -22.293 1.00 44.66 91 MET A N 1
ATOM 643 C CA . MET A 1 91 ? 14.540 -0.485 -21.080 1.00 44.66 91 MET A CA 1
ATOM 644 C C . MET A 1 91 ? 14.875 -1.990 -21.042 1.00 44.66 91 MET A C 1
ATOM 646 O O . MET A 1 91 ? 14.306 -2.744 -20.261 1.00 44.66 91 MET A O 1
ATOM 650 N N . VAL A 1 92 ? 15.844 -2.427 -21.855 1.00 40.03 92 VAL A N 1
ATOM 651 C CA . VAL A 1 92 ? 16.595 -3.675 -21.658 1.00 40.03 92 VAL A CA 1
ATOM 652 C C . VAL A 1 92 ? 17.673 -3.413 -20.600 1.00 40.03 92 VAL A C 1
ATOM 654 O O . VAL A 1 92 ? 18.624 -2.684 -20.876 1.00 40.03 92 VAL A O 1
ATOM 657 N N . ALA A 1 93 ? 17.486 -3.964 -19.393 1.00 42.16 93 ALA A N 1
ATOM 658 C CA . ALA A 1 93 ? 18.443 -4.049 -18.277 1.00 42.16 93 ALA A CA 1
ATOM 659 C C . ALA A 1 93 ? 19.502 -2.928 -18.224 1.00 42.16 93 ALA A C 1
ATOM 661 O O . ALA A 1 93 ? 20.710 -3.174 -18.244 1.00 42.16 93 ALA A O 1
ATOM 662 N N . ARG A 1 94 ? 19.060 -1.670 -18.159 1.00 47.78 94 ARG A N 1
ATOM 663 C CA . ARG A 1 94 ? 19.941 -0.577 -17.742 1.00 47.78 94 ARG A CA 1
ATOM 664 C C . ARG A 1 94 ? 19.923 -0.513 -16.217 1.00 47.78 94 ARG A C 1
ATOM 666 O O . ARG A 1 94 ? 18.879 -0.774 -15.619 1.00 47.78 94 ARG A O 1
ATOM 673 N N . PRO A 1 95 ? 21.038 -0.152 -15.558 1.00 58.09 95 PRO A N 1
ATOM 674 C CA . PRO A 1 95 ? 20.976 0.205 -14.148 1.00 58.09 95 PRO A CA 1
ATOM 675 C C . PRO A 1 95 ? 19.899 1.283 -13.977 1.00 58.09 95 PRO A C 1
ATOM 677 O O . PRO A 1 95 ? 19.932 2.299 -14.676 1.00 58.09 95 PRO A O 1
ATOM 680 N N . ILE A 1 96 ? 18.925 1.032 -13.094 1.00 67.12 96 ILE A N 1
ATOM 681 C CA . ILE A 1 96 ? 17.818 1.963 -12.836 1.00 67.12 96 ILE A CA 1
ATOM 682 C C . ILE A 1 96 ? 18.419 3.332 -12.525 1.00 67.12 96 ILE A C 1
ATOM 684 O O . ILE A 1 96 ? 19.301 3.460 -11.671 1.00 67.12 96 ILE A O 1
ATOM 688 N N . ALA A 1 97 ? 17.966 4.370 -13.221 1.00 67.44 97 ALA A N 1
ATOM 689 C CA . ALA A 1 97 ? 18.382 5.723 -12.891 1.00 67.44 97 ALA A CA 1
ATOM 690 C C . ALA A 1 97 ? 18.011 6.066 -11.429 1.00 67.44 97 ALA A C 1
ATOM 692 O O . ALA A 1 97 ? 17.129 5.465 -10.823 1.00 67.44 97 ALA A O 1
ATOM 693 N N . GLY A 1 98 ? 18.705 7.036 -10.835 1.00 70.25 98 GLY A N 1
ATOM 694 C CA . GLY A 1 98 ? 18.428 7.450 -9.455 1.00 70.25 98 GLY A CA 1
ATOM 695 C C . GLY A 1 98 ? 19.032 6.530 -8.380 1.00 70.25 98 GLY A C 1
ATOM 696 O O . GLY A 1 98 ? 19.980 5.787 -8.649 1.00 70.25 98 GLY A O 1
ATOM 697 N N . PRO A 1 99 ? 18.570 6.629 -7.120 1.00 72.56 99 PRO A N 1
ATOM 698 C CA . PRO A 1 99 ? 19.147 5.894 -5.993 1.00 72.56 99 PRO A CA 1
ATOM 699 C C . PRO A 1 99 ? 19.006 4.373 -6.112 1.00 72.56 99 PRO A C 1
ATOM 701 O O . PRO A 1 99 ? 19.860 3.651 -5.599 1.00 72.56 99 PRO A O 1
ATOM 704 N N . ALA A 1 100 ? 17.964 3.902 -6.803 1.00 72.50 100 ALA A N 1
ATOM 705 C CA . ALA A 1 100 ? 17.626 2.489 -6.908 1.00 72.50 100 ALA A CA 1
ATOM 706 C C . ALA A 1 100 ? 18.676 1.656 -7.659 1.00 72.50 100 ALA A C 1
ATOM 708 O O . ALA A 1 100 ? 19.034 0.578 -7.200 1.00 72.50 100 ALA A O 1
ATOM 709 N N . GLY A 1 101 ? 19.229 2.159 -8.768 1.00 74.81 101 GLY A N 1
ATOM 710 C CA . GLY A 1 101 ? 20.283 1.446 -9.504 1.00 74.81 101 GLY A CA 1
ATOM 711 C C . GLY A 1 101 ? 21.701 1.731 -9.013 1.00 74.81 101 GLY A C 1
ATOM 712 O O . GLY A 1 101 ? 22.657 1.207 -9.574 1.00 74.81 101 GLY A O 1
ATOM 713 N N . LYS A 1 102 ? 21.864 2.561 -7.975 1.00 76.56 102 LYS A N 1
ATOM 714 C CA . LYS A 1 102 ? 23.176 2.914 -7.401 1.00 76.56 102 LYS A CA 1
ATOM 715 C C . LYS A 1 102 ? 23.475 2.188 -6.091 1.00 76.56 102 LYS A C 1
ATOM 717 O O . LYS A 1 102 ? 24.546 2.400 -5.522 1.00 76.56 102 LYS A O 1
ATOM 722 N N . ARG A 1 103 ? 22.523 1.421 -5.552 1.00 79.44 103 ARG A N 1
ATOM 723 C CA . ARG A 1 103 ? 22.569 0.928 -4.169 1.00 79.44 103 ARG A CA 1
ATOM 724 C C . ARG A 1 103 ? 22.043 -0.499 -4.054 1.00 79.44 103 ARG A C 1
ATOM 726 O O . ARG A 1 103 ? 21.110 -0.859 -4.766 1.00 79.44 103 ARG A O 1
ATOM 733 N N . PRO A 1 104 ? 22.577 -1.297 -3.115 1.00 85.44 104 PRO A N 1
ATOM 734 C CA . PRO A 1 104 ? 21.953 -2.554 -2.733 1.00 85.44 104 PRO A CA 1
ATOM 735 C C . PRO A 1 104 ? 20.552 -2.297 -2.171 1.00 85.44 104 PRO A C 1
ATOM 737 O O . PRO A 1 104 ? 20.392 -1.621 -1.156 1.00 85.44 104 PRO A O 1
ATOM 740 N N . ILE A 1 105 ? 19.541 -2.848 -2.835 1.00 89.62 105 ILE A N 1
ATOM 741 C CA . ILE A 1 105 ? 18.145 -2.693 -2.436 1.00 89.62 105 ILE A CA 1
ATOM 742 C C . ILE A 1 105 ? 17.810 -3.614 -1.264 1.00 89.62 105 ILE A C 1
ATOM 744 O O . ILE A 1 105 ? 17.889 -4.846 -1.382 1.00 89.62 105 ILE A O 1
ATOM 748 N N . THR A 1 106 ? 17.363 -3.025 -0.156 1.00 91.56 106 THR A N 1
ATOM 749 C CA . THR A 1 106 ? 16.859 -3.745 1.021 1.00 91.56 106 THR A CA 1
ATOM 750 C C . THR A 1 106 ? 15.334 -3.627 1.133 1.00 91.56 106 THR A C 1
ATOM 752 O O . THR A 1 106 ? 14.751 -2.644 0.668 1.00 91.56 106 THR A O 1
ATOM 755 N N . PRO A 1 107 ? 14.661 -4.645 1.704 1.00 91.94 107 PRO A N 1
ATOM 756 C CA . PRO A 1 107 ? 13.206 -4.657 1.803 1.00 91.94 107 PRO A CA 1
ATOM 757 C C . PRO A 1 107 ? 12.673 -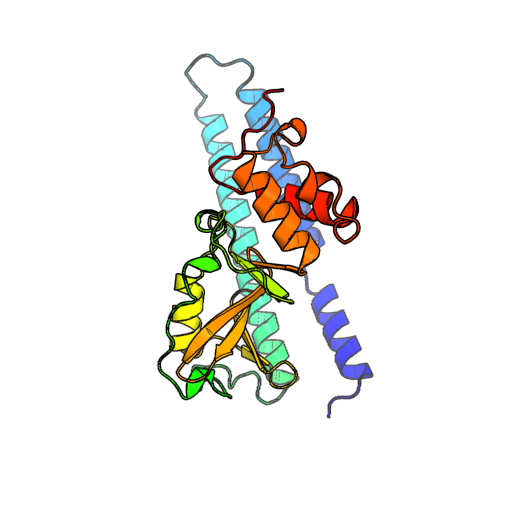3.563 2.739 1.00 91.94 107 PRO A C 1
ATOM 759 O O . PRO A 1 107 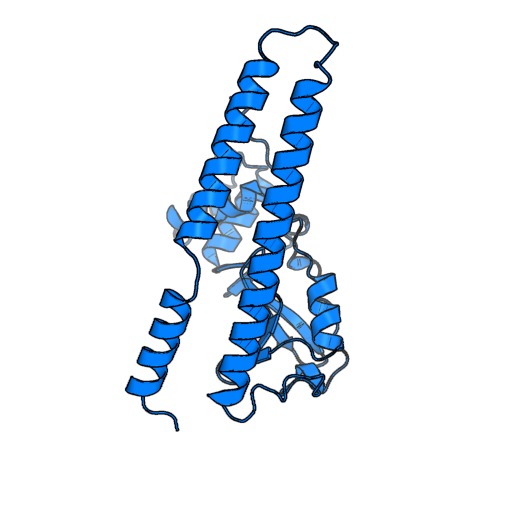? 13.380 -3.145 3.664 1.00 91.94 107 PRO A O 1
ATOM 762 N N . PRO A 1 108 ? 11.405 -3.148 2.555 1.00 91.56 108 PRO A N 1
ATOM 763 C CA . PRO A 1 108 ? 10.754 -2.228 3.470 1.00 91.56 108 PRO A CA 1
ATOM 764 C C . PRO A 1 108 ? 10.657 -2.816 4.873 1.00 91.56 108 PRO A C 1
ATOM 766 O O . PRO A 1 108 ? 10.576 -4.029 5.083 1.00 91.56 108 PRO A O 1
ATOM 769 N N . ASN A 1 109 ? 10.629 -1.928 5.864 1.00 89.44 109 ASN A N 1
ATOM 770 C CA . ASN A 1 109 ? 10.451 -2.334 7.249 1.00 89.44 109 ASN A CA 1
ATOM 771 C C . ASN A 1 109 ? 9.093 -3.039 7.434 1.00 89.44 109 ASN A C 1
ATOM 773 O O . ASN A 1 109 ? 8.061 -2.584 6.937 1.00 89.44 109 ASN A O 1
ATOM 777 N N . ARG A 1 110 ? 9.075 -4.113 8.234 1.00 90.75 110 ARG A N 1
ATOM 778 C CA . ARG A 1 110 ? 7.877 -4.913 8.520 1.00 90.75 110 ARG A CA 1
ATOM 779 C C . ARG A 1 110 ? 6.665 -4.087 8.988 1.00 90.75 110 ARG A C 1
ATOM 781 O O . ARG A 1 110 ? 5.535 -4.504 8.754 1.00 90.75 110 ARG A O 1
ATOM 788 N N . ARG A 1 111 ? 6.875 -2.910 9.593 1.00 90.31 111 ARG A N 1
ATOM 789 C CA . ARG A 1 111 ? 5.815 -1.975 10.030 1.00 90.31 111 ARG A CA 1
ATOM 790 C C . ARG A 1 111 ? 4.829 -1.546 8.935 1.00 90.31 111 ARG A C 1
ATOM 792 O O . ARG A 1 111 ? 3.774 -1.024 9.275 1.00 90.31 111 ARG A O 1
ATOM 799 N N . HIS A 1 112 ? 5.190 -1.707 7.661 1.00 94.62 112 HIS A N 1
ATOM 800 C CA . HIS A 1 112 ? 4.311 -1.394 6.537 1.00 94.62 112 HIS A CA 1
ATOM 801 C C . HIS A 1 112 ? 3.271 -2.487 6.286 1.00 94.62 112 HIS A C 1
ATOM 803 O O . HIS A 1 112 ? 2.223 -2.196 5.733 1.00 94.62 112 HIS A O 1
ATOM 809 N N . HIS A 1 113 ? 3.506 -3.735 6.696 1.00 96.88 113 HIS A N 1
ATOM 810 C CA . HIS A 1 113 ? 2.524 -4.797 6.486 1.00 96.88 113 HIS A CA 1
ATOM 811 C C . HIS A 1 113 ? 1.319 -4.610 7.401 1.00 96.88 113 HIS A C 1
ATOM 813 O O . HIS A 1 113 ? 1.497 -4.494 8.615 1.00 96.88 113 HIS A O 1
ATOM 819 N N . LEU A 1 114 ? 0.112 -4.679 6.832 1.00 97.38 114 LEU A N 1
ATOM 820 C CA . LEU A 1 114 ? -1.151 -4.524 7.560 1.00 97.38 114 LEU A CA 1
ATOM 821 C C . LEU A 1 114 ? -1.198 -5.399 8.822 1.00 97.38 114 LEU A C 1
ATOM 823 O O . LEU A 1 114 ? -1.387 -4.899 9.923 1.00 97.38 114 LEU A O 1
ATOM 827 N N . ASN A 1 115 ? -0.860 -6.683 8.688 1.00 96.12 115 ASN A N 1
ATOM 828 C CA . ASN A 1 115 ? -0.853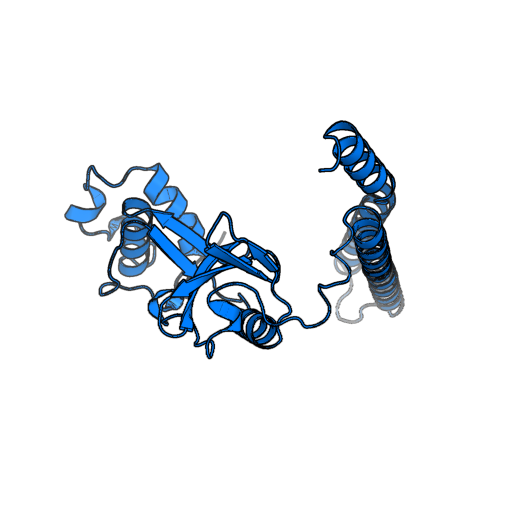 -7.653 9.794 1.00 96.12 115 ASN A CA 1
ATOM 829 C C . ASN A 1 115 ? 0.248 -7.431 10.854 1.00 96.12 115 ASN A C 1
ATOM 831 O O . ASN A 1 115 ? 0.358 -8.206 11.809 1.00 96.12 115 ASN A O 1
ATOM 835 N N . SER A 1 116 ? 1.113 -6.435 10.651 1.00 94.69 116 SER A N 1
ATOM 836 C CA . SER A 1 116 ? 2.145 -5.993 11.597 1.00 94.69 116 SER A CA 1
ATOM 837 C C . SER A 1 116 ? 1.839 -4.613 12.190 1.00 94.69 116 SER A C 1
ATOM 839 O O . SER A 1 116 ? 2.607 -4.131 13.026 1.00 94.69 116 SER A O 1
ATOM 841 N N . VAL A 1 117 ? 0.736 -3.975 11.783 1.00 94.38 117 VAL A N 1
ATOM 842 C CA . VAL A 1 117 ? 0.227 -2.767 12.429 1.00 94.38 117 VAL A CA 1
ATOM 843 C C . VAL A 1 117 ? -0.373 -3.152 13.780 1.00 94.38 117 VAL A C 1
ATOM 845 O O . VAL A 1 117 ? -1.073 -4.148 13.912 1.00 94.38 117 VAL A O 1
ATOM 848 N N . GLY A 1 118 ? -0.071 -2.376 14.816 1.00 89.00 118 GLY A N 1
ATOM 849 C CA . GLY A 1 118 ? -0.647 -2.574 16.141 1.00 89.00 118 GLY A CA 1
ATOM 850 C C . GLY A 1 118 ? -0.411 -1.369 17.037 1.00 89.00 118 GLY A C 1
ATOM 851 O O . GLY A 1 118 ? 0.065 -0.326 16.588 1.00 89.00 118 GLY A O 1
ATOM 852 N N . ARG A 1 119 ? -0.676 -1.515 18.339 1.00 83.75 119 ARG A N 1
ATOM 853 C CA . ARG A 1 119 ? -0.670 -0.389 19.292 1.00 83.75 119 ARG A CA 1
ATOM 854 C C . ARG A 1 119 ? 0.601 0.456 19.287 1.00 83.75 119 ARG A C 1
ATOM 856 O O . ARG A 1 119 ? 0.549 1.685 19.357 1.00 83.75 119 ARG A O 1
ATOM 863 N N . LYS A 1 120 ? 1.760 -0.192 19.149 1.00 87.50 120 LYS A N 1
ATOM 864 C CA . LYS A 1 120 ? 3.077 0.469 19.139 1.00 87.50 120 LYS A CA 1
ATOM 865 C C . LYS A 1 120 ? 3.485 1.028 17.770 1.00 87.50 120 LYS A C 1
ATOM 867 O O . LYS A 1 120 ? 4.544 1.642 17.673 1.00 87.50 120 LYS A O 1
ATOM 872 N N . SER A 1 121 ? 2.676 0.849 16.724 1.00 92.06 121 SER A N 1
ATOM 873 C CA . SER A 1 121 ? 2.973 1.402 15.403 1.00 92.06 121 SER A CA 1
ATOM 874 C C . SER A 1 121 ? 2.998 2.925 15.451 1.00 92.06 121 SER A C 1
ATOM 876 O O . SER A 1 121 ? 2.063 3.575 15.929 1.00 92.06 121 SER A O 1
ATOM 878 N N . GLN A 1 122 ? 4.097 3.496 14.965 1.00 92.12 122 GLN A N 1
ATOM 879 C CA . GLN A 1 122 ? 4.294 4.937 14.926 1.00 92.12 122 GLN A CA 1
ATOM 880 C C . GLN A 1 122 ? 3.448 5.546 13.807 1.00 92.12 122 GLN A C 1
ATOM 882 O O . GLN A 1 122 ? 3.603 5.176 12.646 1.00 92.12 122 GLN A O 1
ATOM 887 N N . VAL A 1 123 ? 2.618 6.525 14.159 1.00 92.81 123 VAL A N 1
ATOM 888 C CA . VAL A 1 123 ? 1.822 7.299 13.202 1.00 92.81 123 VAL A CA 1
ATOM 889 C C . VAL A 1 123 ? 2.689 8.409 12.605 1.00 92.81 123 VAL A C 1
ATOM 891 O O . VAL A 1 123 ? 3.165 9.278 13.347 1.00 92.81 123 VAL A O 1
ATOM 894 N N . ARG A 1 124 ? 2.885 8.393 11.285 1.00 93.19 124 ARG A N 1
ATOM 895 C CA . ARG A 1 124 ? 3.542 9.467 10.520 1.00 93.19 124 ARG A CA 1
ATOM 896 C C . ARG A 1 124 ? 2.511 10.334 9.796 1.00 93.19 124 ARG A C 1
ATOM 898 O O . ARG A 1 124 ? 1.315 10.097 9.948 1.00 93.19 124 ARG A O 1
ATOM 905 N N . GLU A 1 125 ? 2.979 11.369 9.104 1.00 93.69 125 GLU A N 1
ATOM 906 C CA . GLU A 1 125 ? 2.117 12.236 8.293 1.00 93.69 125 GLU A CA 1
ATOM 907 C C . GLU A 1 125 ? 1.528 11.466 7.111 1.00 93.69 125 GLU A C 1
ATOM 909 O O . GLU A 1 125 ? 0.315 11.402 6.945 1.00 93.69 125 GLU A O 1
ATOM 914 N N . GLU A 1 126 ? 2.398 10.761 6.391 1.00 92.12 126 GLU A N 1
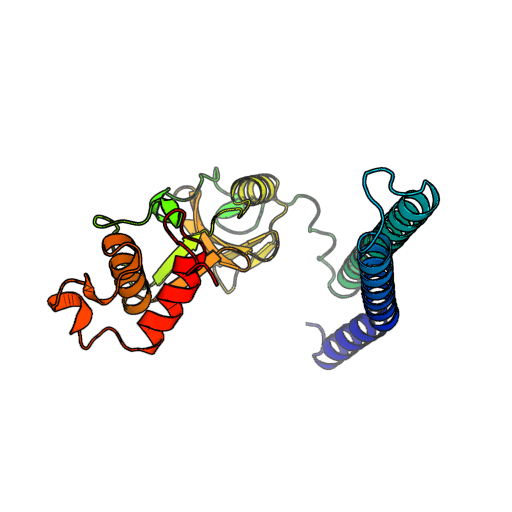ATOM 915 C CA . GLU A 1 126 ? 2.034 9.808 5.352 1.00 92.12 126 GLU A CA 1
ATOM 916 C C . GLU A 1 126 ? 2.454 8.405 5.794 1.00 92.12 126 GLU A C 1
ATOM 918 O O . GLU A 1 126 ? 3.576 8.185 6.268 1.00 92.12 126 GLU A O 1
ATOM 923 N N . ASN A 1 127 ? 1.540 7.448 5.673 1.00 95.75 127 ASN A N 1
ATOM 924 C CA . ASN A 1 127 ? 1.765 6.054 6.025 1.00 95.75 127 ASN A CA 1
ATOM 925 C C . ASN A 1 127 ? 1.301 5.188 4.859 1.00 95.75 127 ASN A C 1
ATOM 927 O O . ASN A 1 127 ? 0.161 5.308 4.437 1.00 95.75 127 ASN A O 1
ATOM 931 N N . THR A 1 128 ? 2.138 4.271 4.386 1.00 97.31 128 THR A N 1
ATOM 932 C CA . THR A 1 128 ? 1.712 3.282 3.388 1.00 97.31 128 THR A CA 1
ATOM 933 C C . THR A 1 128 ? 1.619 1.907 4.027 1.00 97.31 128 THR A C 1
ATOM 935 O O . THR A 1 128 ? 2.565 1.451 4.685 1.00 97.31 128 THR A O 1
ATOM 938 N N . VAL A 1 129 ? 0.470 1.265 3.827 1.00 97.81 129 VAL A N 1
ATOM 939 C CA . VAL A 1 129 ? 0.139 -0.081 4.286 1.00 97.81 129 VAL A CA 1
ATOM 940 C C . VAL A 1 129 ? 0.211 -1.057 3.114 1.00 97.81 129 VAL A C 1
ATOM 942 O O . VAL A 1 129 ? -0.404 -0.844 2.076 1.00 97.81 129 VAL A O 1
ATOM 945 N N . ILE A 1 130 ? 0.947 -2.148 3.294 1.00 98.31 130 ILE A N 1
ATOM 946 C CA . ILE A 1 130 ? 1.018 -3.280 2.371 1.00 98.31 130 ILE A CA 1
ATOM 947 C C . ILE A 1 130 ? -0.078 -4.269 2.773 1.00 98.31 130 ILE A C 1
ATOM 949 O O . ILE A 1 130 ? -0.021 -4.852 3.866 1.00 98.31 130 ILE A O 1
ATOM 953 N N . LEU A 1 131 ? -1.055 -4.460 1.890 1.00 98.12 131 LEU A N 1
ATOM 954 C CA . LEU A 1 131 ? -2.135 -5.424 2.068 1.00 98.12 131 LEU A CA 1
ATOM 955 C C . LEU A 1 131 ? -1.607 -6.865 1.940 1.00 98.12 131 LEU A C 1
ATOM 957 O O . LEU A 1 131 ? -0.643 -7.106 1.197 1.00 98.12 131 LEU A O 1
ATOM 961 N N . PRO A 1 132 ? -2.206 -7.844 2.642 1.00 96.88 132 PRO A N 1
ATOM 962 C CA . PRO A 1 132 ? -1.863 -9.253 2.470 1.00 96.88 132 PRO A CA 1
ATOM 963 C C . PRO A 1 132 ? -1.989 -9.710 1.012 1.00 96.88 132 PRO A C 1
ATOM 965 O O . PRO A 1 132 ? -2.834 -9.224 0.270 1.00 96.88 132 PRO A O 1
ATOM 968 N N . GLY A 1 133 ? -1.120 -10.634 0.596 1.00 95.25 133 GLY A N 1
ATOM 969 C CA . GLY A 1 133 ? -1.071 -11.133 -0.785 1.00 95.25 133 GLY A CA 1
ATOM 970 C C . GLY A 1 133 ? -0.262 -10.270 -1.763 1.00 95.25 133 GLY A C 1
ATOM 971 O O . GLY A 1 133 ? 0.060 -10.739 -2.849 1.00 95.25 133 GLY A O 1
ATOM 972 N N . THR A 1 134 ? 0.139 -9.052 -1.386 1.00 97.06 134 THR A N 1
ATOM 973 C CA . THR A 1 134 ? 0.973 -8.192 -2.245 1.00 97.06 134 THR A CA 1
ATOM 974 C C . THR A 1 134 ? 2.396 -8.751 -2.383 1.00 97.06 134 THR A C 1
ATOM 976 O O . THR A 1 134 ? 3.123 -8.842 -1.388 1.00 97.06 134 THR A O 1
ATOM 979 N N . ASP A 1 135 ? 2.830 -9.073 -3.609 1.00 96.38 135 ASP A N 1
ATOM 980 C CA . ASP A 1 135 ? 4.173 -9.609 -3.895 1.00 96.38 135 ASP A CA 1
ATOM 981 C C . ASP A 1 135 ? 5.265 -8.526 -3.940 1.00 96.38 135 ASP A C 1
ATOM 983 O O . ASP A 1 135 ? 5.907 -8.262 -4.956 1.00 96.38 135 ASP A O 1
ATOM 987 N N . VAL A 1 136 ? 5.521 -7.916 -2.783 1.00 96.25 136 VAL A N 1
ATOM 988 C CA . VAL A 1 136 ? 6.607 -6.936 -2.625 1.00 96.25 136 VAL A CA 1
A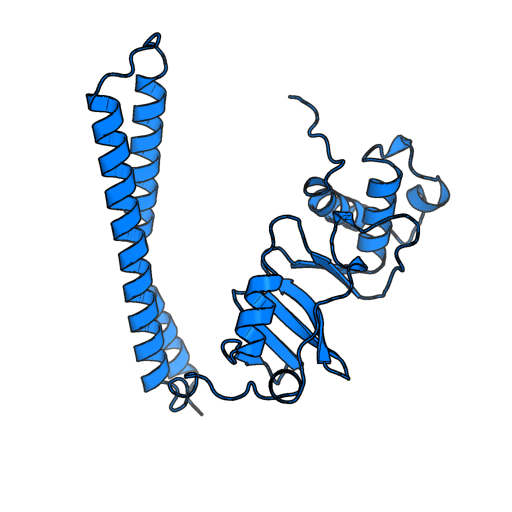TOM 989 C C . VAL A 1 136 ? 7.977 -7.576 -2.867 1.00 96.25 136 VAL A C 1
ATOM 991 O O . VAL A 1 136 ? 8.914 -6.896 -3.271 1.00 96.25 136 VAL A O 1
ATOM 994 N N . ARG A 1 137 ? 8.134 -8.884 -2.630 1.00 95.00 137 ARG A N 1
ATOM 995 C CA . ARG A 1 137 ? 9.417 -9.559 -2.862 1.00 95.00 137 ARG A CA 1
ATOM 996 C C . ARG A 1 137 ? 9.740 -9.609 -4.355 1.00 95.00 137 ARG A C 1
ATOM 998 O O . ARG A 1 137 ? 10.852 -9.231 -4.720 1.00 95.00 137 ARG A O 1
ATOM 1005 N N . GLY A 1 138 ? 8.779 -10.014 -5.185 1.00 94.69 138 GLY A N 1
ATOM 1006 C CA . GLY A 1 138 ? 8.914 -10.006 -6.639 1.00 94.69 138 GLY A CA 1
ATOM 1007 C C . GLY A 1 138 ? 9.223 -8.613 -7.184 1.00 94.69 138 GLY A C 1
ATOM 1008 O O . GLY A 1 138 ? 10.118 -8.469 -8.017 1.00 94.69 138 GLY A O 1
ATOM 1009 N N . ASP A 1 139 ? 8.578 -7.578 -6.639 1.00 94.81 139 ASP A N 1
ATOM 1010 C CA . ASP A 1 139 ? 8.862 -6.185 -7.005 1.00 94.81 139 ASP A CA 1
ATOM 1011 C C . ASP A 1 139 ? 10.304 -5.778 -6.680 1.00 94.81 139 ASP A C 1
ATOM 1013 O O . ASP A 1 139 ? 10.994 -5.201 -7.518 1.00 94.81 139 ASP A O 1
ATOM 1017 N N . LEU A 1 140 ? 10.795 -6.102 -5.479 1.00 93.00 140 LEU A N 1
ATOM 1018 C CA . LEU A 1 140 ? 12.175 -5.804 -5.086 1.00 93.00 140 LEU A CA 1
ATOM 1019 C C . LEU A 1 140 ? 13.189 -6.540 -5.963 1.00 93.00 140 LEU A C 1
ATOM 1021 O O . LEU A 1 140 ? 14.237 -5.980 -6.280 1.00 93.00 140 LEU A O 1
ATOM 1025 N N . ASP A 1 141 ? 12.895 -7.778 -6.355 1.00 91.44 141 ASP A N 1
ATOM 1026 C CA . ASP A 1 141 ? 13.760 -8.542 -7.250 1.00 91.44 141 ASP A CA 1
ATOM 1027 C C . ASP A 1 141 ? 13.777 -7.941 -8.663 1.00 91.44 141 ASP A C 1
ATOM 1029 O O . ASP A 1 141 ? 14.850 -7.816 -9.251 1.00 91.44 141 ASP A O 1
ATOM 1033 N N . ALA A 1 142 ? 12.633 -7.484 -9.177 1.00 87.62 142 ALA A N 1
ATOM 1034 C CA . ALA A 1 142 ? 12.555 -6.749 -10.441 1.00 87.62 142 ALA A CA 1
ATOM 1035 C C . ALA A 1 142 ? 13.319 -5.412 -10.380 1.00 87.62 142 ALA A C 1
ATOM 1037 O O . ALA A 1 142 ? 14.093 -5.096 -11.286 1.00 87.62 142 ALA A O 1
ATOM 1038 N N . ILE A 1 143 ? 13.207 -4.663 -9.275 1.00 89.12 143 ILE A N 1
ATOM 1039 C CA . ILE A 1 143 ? 14.011 -3.452 -9.049 1.00 89.12 143 ILE A CA 1
ATOM 1040 C C . ILE A 1 143 ? 15.511 -3.804 -9.057 1.00 89.12 143 ILE A C 1
ATOM 1042 O O . ILE A 1 143 ? 16.296 -3.152 -9.740 1.00 89.12 143 ILE A O 1
ATOM 1046 N N . ARG A 1 144 ? 15.943 -4.866 -8.364 1.00 87.38 144 ARG A N 1
ATOM 1047 C CA . ARG A 1 144 ? 17.360 -5.292 -8.364 1.00 87.38 144 ARG A CA 1
ATOM 1048 C C . ARG A 1 144 ? 17.869 -5.680 -9.751 1.00 87.38 144 ARG A C 1
ATOM 1050 O O . ARG A 1 144 ? 19.036 -5.435 -10.045 1.00 87.38 144 ARG A O 1
ATOM 1057 N N . ARG A 1 145 ? 17.017 -6.280 -10.588 1.00 84.75 145 ARG A N 1
ATOM 1058 C CA . ARG A 1 145 ? 17.347 -6.668 -11.970 1.00 84.75 145 ARG A CA 1
ATOM 1059 C C . ARG A 1 145 ? 17.319 -5.508 -12.966 1.00 84.75 145 ARG A C 1
ATOM 1061 O O . ARG A 1 145 ? 17.708 -5.695 -14.114 1.00 84.75 145 ARG A O 1
ATOM 1068 N N . GLY A 1 146 ? 16.909 -4.314 -12.545 1.00 84.25 146 GLY A N 1
ATOM 1069 C CA . GLY A 1 146 ? 16.827 -3.161 -13.437 1.00 84.25 146 GLY A CA 1
ATOM 1070 C C . GLY A 1 146 ? 15.558 -3.103 -14.283 1.00 84.25 146 GLY A C 1
ATOM 1071 O O . GLY A 1 146 ? 15.537 -2.414 -15.295 1.00 84.25 146 GLY A O 1
ATOM 1072 N N . GLU A 1 147 ? 14.510 -3.822 -13.884 1.00 83.75 147 GLU A N 1
ATOM 1073 C CA . GLU A 1 147 ? 13.255 -3.946 -14.641 1.00 83.75 147 GLU A CA 1
ATOM 1074 C C . GLU A 1 147 ? 12.209 -2.892 -14.243 1.00 83.75 147 GLU A C 1
ATOM 1076 O O . GLU A 1 147 ? 11.161 -2.784 -14.875 1.00 83.75 147 GLU A O 1
ATOM 1081 N N . ALA A 1 148 ? 12.470 -2.110 -13.191 1.00 87.25 148 ALA A N 1
ATOM 1082 C CA . ALA A 1 148 ? 11.579 -1.036 -12.767 1.00 87.25 148 ALA A CA 1
ATOM 1083 C C . ALA A 1 148 ? 11.867 0.272 -13.519 1.00 87.25 148 ALA A C 1
ATOM 1085 O O . ALA A 1 148 ? 13.020 0.624 -13.782 1.00 87.25 148 ALA A O 1
ATOM 1086 N N . ALA A 1 149 ? 10.812 1.035 -13.801 1.00 84.94 149 ALA A N 1
ATOM 1087 C CA . ALA A 1 149 ? 10.924 2.347 -14.424 1.00 84.94 149 ALA A CA 1
ATOM 1088 C C . ALA A 1 149 ? 11.210 3.421 -13.365 1.00 84.94 149 ALA A C 1
ATOM 1090 O O . ALA A 1 149 ? 10.499 3.529 -12.367 1.00 84.94 149 ALA A O 1
ATOM 1091 N N . TRP A 1 150 ? 12.236 4.243 -13.581 1.00 85.94 150 TRP A N 1
ATOM 1092 C CA . TRP A 1 150 ? 12.507 5.401 -12.729 1.00 85.94 150 TRP A CA 1
ATOM 1093 C C . TRP A 1 150 ? 11.643 6.596 -13.139 1.00 85.94 150 TRP A C 1
ATOM 1095 O O . TRP A 1 150 ? 11.659 6.998 -14.301 1.00 85.94 150 TRP A O 1
ATOM 1105 N N . LEU A 1 151 ? 10.945 7.192 -12.174 1.00 83.12 151 LEU A N 1
ATOM 1106 C CA . LEU A 1 151 ? 10.148 8.407 -12.316 1.00 83.12 151 LEU A CA 1
ATOM 1107 C C . LEU A 1 151 ? 10.878 9.571 -11.618 1.00 83.12 151 LEU A C 1
ATOM 1109 O O . LEU A 1 151 ? 10.770 9.721 -10.395 1.00 83.12 151 LEU A O 1
ATOM 1113 N N . PRO A 1 152 ? 11.673 10.375 -12.353 1.00 76.56 152 PRO A N 1
ATOM 1114 C CA . PRO A 1 152 ? 12.538 11.400 -11.764 1.00 76.56 152 PRO A CA 1
ATOM 1115 C C . PRO A 1 152 ? 11.774 12.581 -11.160 1.00 76.56 152 PRO A C 1
ATOM 1117 O O . PRO A 1 152 ? 12.268 13.209 -10.232 1.00 76.56 152 PRO A O 1
ATOM 1120 N N . ASP A 1 153 ? 10.580 12.874 -11.665 1.00 78.69 153 ASP A N 1
ATOM 1121 C CA . ASP A 1 153 ? 9.671 13.907 -11.165 1.00 78.69 153 ASP A CA 1
ATOM 1122 C C . ASP A 1 153 ? 9.113 13.578 -9.774 1.00 78.69 153 ASP A C 1
ATOM 1124 O O . ASP A 1 153 ? 8.821 14.484 -8.995 1.00 78.69 153 ASP A O 1
ATOM 1128 N N . ARG A 1 154 ? 9.002 12.285 -9.449 1.00 80.31 154 ARG A N 1
ATOM 1129 C CA . ARG A 1 154 ? 8.494 11.802 -8.156 1.00 80.31 154 ARG A CA 1
ATOM 1130 C C . ARG A 1 154 ? 9.581 11.269 -7.230 1.00 80.31 154 ARG A C 1
ATOM 1132 O O . ARG A 1 154 ? 9.298 11.003 -6.066 1.00 80.31 154 ARG A O 1
ATOM 1139 N N . ASP A 1 155 ? 10.799 11.082 -7.739 1.00 86.81 155 ASP A N 1
ATOM 1140 C CA . ASP A 1 155 ? 11.866 10.339 -7.059 1.00 86.81 155 ASP A CA 1
ATOM 1141 C C . ASP A 1 155 ? 11.373 8.933 -6.642 1.00 86.81 155 ASP A C 1
ATOM 1143 O O . ASP A 1 155 ? 11.459 8.526 -5.478 1.00 86.81 155 ASP A O 1
ATOM 1147 N N . ARG A 1 156 ? 10.752 8.210 -7.590 1.00 91.19 156 ARG A N 1
ATOM 1148 C CA . ARG A 1 156 ? 10.137 6.885 -7.372 1.00 91.19 156 ARG A CA 1
ATOM 1149 C C . ARG A 1 156 ? 10.511 5.870 -8.444 1.00 91.19 156 ARG A C 1
ATOM 1151 O O . ARG A 1 156 ? 10.752 6.220 -9.591 1.00 91.19 156 ARG A O 1
ATOM 1158 N N . CYS A 1 157 ? 10.480 4.594 -8.075 1.00 90.94 157 CYS A N 1
ATOM 1159 C CA . CYS A 1 157 ? 10.482 3.464 -8.999 1.00 90.94 157 CYS A CA 1
ATOM 1160 C C . CYS A 1 157 ? 9.056 2.948 -9.194 1.00 90.94 157 CYS A C 1
ATOM 1162 O O . CYS A 1 157 ? 8.364 2.698 -8.208 1.00 90.94 157 CYS A O 1
ATOM 1164 N N . LEU A 1 158 ? 8.651 2.743 -10.444 1.00 89.69 158 LEU A N 1
ATOM 1165 C CA . LEU A 1 158 ? 7.415 2.075 -10.832 1.00 89.69 158 LEU A CA 1
ATOM 1166 C C . LEU A 1 158 ? 7.720 0.636 -11.256 1.00 89.69 158 LEU A C 1
ATOM 1168 O O . LEU A 1 158 ? 8.495 0.405 -12.183 1.00 89.69 158 LEU A O 1
ATOM 1172 N N . VAL A 1 159 ? 7.086 -0.329 -10.597 1.00 91.31 159 VAL A N 1
ATOM 1173 C CA . VAL A 1 159 ? 7.208 -1.762 -10.895 1.00 91.31 159 VAL A CA 1
ATOM 1174 C C . VAL A 1 159 ? 5.862 -2.434 -10.665 1.00 91.31 159 VAL A C 1
ATOM 1176 O O . VAL A 1 159 ? 5.220 -2.184 -9.652 1.00 91.31 159 VAL A O 1
ATOM 1179 N N . ASN A 1 160 ? 5.391 -3.240 -11.621 1.00 89.06 160 ASN A N 1
ATOM 1180 C CA . ASN A 1 160 ? 4.101 -3.944 -11.530 1.00 89.06 160 ASN A CA 1
ATOM 1181 C C . ASN A 1 160 ? 2.910 -3.043 -11.120 1.00 89.06 160 ASN A C 1
ATOM 1183 O O . ASN A 1 160 ? 2.027 -3.459 -10.372 1.00 89.06 160 ASN A O 1
ATOM 1187 N N . GLY A 1 161 ? 2.900 -1.783 -11.575 1.00 89.81 161 GLY A N 1
ATOM 1188 C CA . GLY A 1 161 ? 1.862 -0.798 -11.235 1.00 89.81 161 GLY A CA 1
ATOM 1189 C C . GLY A 1 161 ? 1.965 -0.194 -9.827 1.00 89.81 161 GLY A C 1
ATOM 1190 O O . GLY A 1 161 ? 1.071 0.542 -9.421 1.00 89.81 161 GLY A O 1
ATOM 1191 N N . ARG A 1 162 ? 3.033 -0.488 -9.080 1.00 96.81 162 ARG A N 1
ATOM 1192 C CA . ARG A 1 162 ? 3.296 0.015 -7.728 1.00 96.81 162 ARG A CA 1
ATOM 1193 C C . ARG A 1 162 ? 4.481 0.971 -7.698 1.00 96.81 162 ARG A C 1
ATOM 1195 O O . ARG A 1 162 ? 5.500 0.739 -8.351 1.00 96.81 162 ARG A O 1
ATOM 1202 N N . LEU A 1 163 ? 4.345 2.033 -6.911 1.00 94.19 163 LEU A N 1
ATOM 1203 C CA . LEU A 1 163 ? 5.359 3.051 -6.687 1.00 94.19 163 LEU A CA 1
ATOM 1204 C C . LEU A 1 163 ? 6.109 2.815 -5.379 1.00 94.19 163 LEU A C 1
ATOM 1206 O O . LEU A 1 163 ? 5.523 2.586 -4.319 1.00 94.19 163 LEU A O 1
ATOM 1210 N N . TYR A 1 164 ? 7.428 2.933 -5.478 1.00 95.44 164 TYR A N 1
ATOM 1211 C CA . TYR A 1 164 ? 8.367 2.748 -4.384 1.00 95.44 164 TYR A CA 1
ATOM 1212 C C . TYR A 1 164 ? 9.362 3.897 -4.330 1.00 95.44 164 TYR A C 1
ATOM 1214 O O . TYR A 1 164 ? 9.905 4.306 -5.356 1.00 95.44 164 TYR A O 1
ATOM 1222 N N . GLY A 1 165 ? 9.642 4.397 -3.134 1.00 92.31 165 GLY A N 1
ATOM 1223 C CA . GLY A 1 165 ? 10.784 5.272 -2.901 1.00 92.31 165 GLY A CA 1
ATOM 1224 C C . GLY A 1 165 ? 11.993 4.483 -2.409 1.00 92.31 165 GLY A C 1
ATOM 1225 O O . GLY A 1 165 ? 11.864 3.352 -1.935 1.00 92.31 165 GLY A O 1
ATOM 1226 N N . VAL A 1 166 ? 13.180 5.081 -2.518 1.00 90.69 166 VAL A N 1
ATOM 1227 C CA . VAL A 1 166 ? 14.437 4.479 -2.050 1.00 90.69 166 VAL A CA 1
ATOM 1228 C C . VAL A 1 166 ? 15.174 5.474 -1.163 1.00 90.69 166 VAL A C 1
ATOM 1230 O O . VAL A 1 166 ? 15.710 6.473 -1.639 1.00 90.69 166 VAL A O 1
ATOM 1233 N N . GLU A 1 167 ? 15.226 5.196 0.136 1.00 87.25 167 GLU A N 1
ATOM 1234 C CA . GLU A 1 167 ? 15.984 6.003 1.093 1.00 87.25 167 GLU A CA 1
ATOM 1235 C C . GLU A 1 167 ? 17.497 5.760 0.966 1.00 87.25 167 GLU A C 1
ATOM 1237 O O . GLU A 1 167 ? 17.972 4.770 0.403 1.00 87.25 167 GLU A O 1
ATOM 1242 N N . VAL A 1 168 ? 18.300 6.660 1.534 1.00 80.25 168 VAL A N 1
ATOM 1243 C CA . VAL A 1 168 ? 19.712 6.376 1.833 1.00 80.25 168 VAL A CA 1
ATOM 1244 C C . VAL A 1 168 ? 19.746 5.464 3.066 1.00 80.25 168 VAL A C 1
ATOM 1246 O O . VAL A 1 168 ? 19.166 5.852 4.077 1.00 80.25 168 VAL A O 1
ATOM 1249 N N . PRO A 1 169 ? 20.387 4.274 3.038 1.00 84.81 169 PRO A N 1
ATOM 1250 C CA . PRO A 1 169 ? 21.410 3.800 2.093 1.00 84.81 169 PRO A CA 1
ATOM 1251 C C . PRO A 1 169 ? 20.940 2.820 0.995 1.00 84.81 169 PRO A C 1
ATOM 1253 O O . PRO A 1 169 ? 21.787 2.269 0.298 1.00 84.81 169 PRO A O 1
ATOM 1256 N N . GLY A 1 170 ? 19.639 2.597 0.808 1.00 86.88 170 GLY A N 1
ATOM 1257 C CA . GLY A 1 170 ? 19.098 1.638 -0.173 1.00 86.88 170 GLY A CA 1
ATOM 1258 C C . GLY A 1 170 ? 17.773 0.984 0.235 1.00 86.88 170 GLY A C 1
ATOM 1259 O O . GLY A 1 170 ? 17.258 0.137 -0.494 1.00 86.88 170 GLY A O 1
ATOM 1260 N N . THR A 1 171 ? 17.220 1.360 1.392 1.00 92.31 171 THR A N 1
ATOM 1261 C CA . THR A 1 171 ? 15.944 0.834 1.887 1.00 92.31 171 THR A CA 1
ATOM 1262 C C . THR A 1 171 ? 14.797 1.316 1.022 1.00 92.31 171 THR A C 1
ATOM 1264 O O . THR A 1 171 ? 14.543 2.517 0.919 1.00 92.31 171 THR A O 1
ATOM 1267 N N . VAL A 1 172 ? 14.091 0.365 0.420 1.00 93.56 172 VAL A N 1
ATOM 1268 C CA . VAL A 1 172 ? 12.865 0.643 -0.319 1.00 93.56 172 VAL A CA 1
ATOM 1269 C C . VAL A 1 172 ? 11.725 0.885 0.662 1.00 93.56 172 VAL A C 1
ATOM 1271 O O . VAL A 1 172 ? 11.583 0.148 1.636 1.00 93.56 172 VAL A O 1
ATOM 1274 N N . TYR A 1 173 ? 10.884 1.877 0.390 1.00 94.38 173 TYR A N 1
ATOM 1275 C CA . TYR A 1 173 ? 9.608 2.059 1.078 1.00 94.38 173 TYR A CA 1
ATOM 1276 C C . TYR A 1 173 ? 8.458 2.096 0.066 1.00 94.38 173 TYR A C 1
ATOM 1278 O O . TYR A 1 173 ? 8.620 2.646 -1.027 1.00 94.38 173 TYR A O 1
ATOM 1286 N N . PRO A 1 174 ? 7.309 1.480 0.392 1.00 96.62 174 PRO A N 1
ATOM 1287 C CA . PRO A 1 174 ? 6.133 1.532 -0.467 1.00 96.62 174 PRO A CA 1
ATOM 1288 C C . PRO A 1 174 ? 5.523 2.939 -0.440 1.00 96.62 174 PRO A C 1
ATOM 1290 O O . PRO A 1 174 ? 5.547 3.586 0.607 1.00 96.62 174 PRO A O 1
ATOM 1293 N N . ASP A 1 175 ? 4.952 3.384 -1.560 1.00 95.31 175 ASP A N 1
ATOM 1294 C CA . ASP A 1 175 ? 4.213 4.652 -1.647 1.00 95.31 175 ASP A CA 1
ATOM 1295 C C . ASP A 1 175 ? 2.737 4.400 -1.986 1.00 95.31 175 ASP A C 1
ATOM 1297 O O . ASP A 1 175 ? 1.883 4.510 -1.107 1.00 95.31 175 ASP A O 1
ATOM 1301 N N . GLU A 1 176 ? 2.438 3.961 -3.213 1.00 93.44 176 GLU A N 1
ATOM 1302 C CA . GLU A 1 176 ? 1.067 3.748 -3.699 1.00 93.44 176 GLU A CA 1
ATOM 1303 C C . GLU A 1 176 ? 0.998 2.697 -4.822 1.00 93.44 176 GLU A C 1
ATOM 1305 O O . GLU A 1 176 ? 1.998 2.409 -5.479 1.00 93.44 176 GLU A O 1
ATOM 1310 N N . GLY A 1 177 ? -0.179 2.110 -5.046 1.00 93.75 177 GLY A N 1
ATOM 1311 C CA . GLY A 1 177 ? -0.454 1.167 -6.139 1.00 93.75 177 GLY A CA 1
ATOM 1312 C C . GLY A 1 177 ? -1.249 -0.064 -5.685 1.00 93.75 177 GLY A C 1
ATOM 1313 O O . GLY A 1 177 ? -1.619 -0.158 -4.516 1.00 93.75 177 GLY A O 1
ATOM 1314 N N . PRO A 1 178 ? -1.527 -1.036 -6.572 1.00 94.75 178 PRO A N 1
ATOM 1315 C CA . PRO A 1 178 ? -2.313 -2.222 -6.224 1.00 94.75 178 PRO A CA 1
ATOM 1316 C C . PRO A 1 178 ? -1.702 -3.003 -5.051 1.00 94.75 178 PRO A C 1
ATOM 1318 O O . PRO A 1 178 ? -0.582 -3.504 -5.158 1.00 94.75 178 PRO A O 1
ATOM 1321 N N . GLY A 1 179 ? -2.434 -3.104 -3.937 1.00 96.94 179 GLY A N 1
ATOM 1322 C CA . GLY A 1 179 ? -1.959 -3.726 -2.693 1.00 96.94 179 GLY A CA 1
ATOM 1323 C C . GLY A 1 179 ? -1.154 -2.803 -1.762 1.00 96.94 179 GLY A C 1
ATOM 1324 O O . GLY A 1 179 ? -0.799 -3.214 -0.657 1.00 96.94 179 GLY A O 1
ATOM 1325 N N . LEU A 1 180 ? -0.886 -1.556 -2.166 1.00 97.94 180 LEU A N 1
ATOM 1326 C CA . LEU A 1 180 ? -0.222 -0.519 -1.371 1.00 97.94 180 LEU A CA 1
ATOM 1327 C C . LEU A 1 180 ? -1.190 0.639 -1.114 1.00 97.94 180 LEU A C 1
ATOM 1329 O O . LEU A 1 180 ? -1.485 1.434 -2.006 1.00 97.94 180 LEU A O 1
ATOM 1333 N N . VAL A 1 181 ? -1.669 0.757 0.119 1.00 97.50 181 VAL A N 1
ATOM 1334 C CA . VAL A 1 181 ? -2.645 1.781 0.493 1.00 97.50 181 VAL A CA 1
ATOM 1335 C C . VAL A 1 181 ? -1.962 2.909 1.249 1.00 97.50 181 VAL A C 1
ATOM 1337 O O . VAL A 1 181 ? -1.465 2.709 2.359 1.00 97.50 181 VAL A O 1
ATOM 1340 N N . LYS A 1 182 ? -1.958 4.101 0.652 1.00 96.69 182 LYS A N 1
ATOM 1341 C CA . LYS A 1 182 ? -1.515 5.331 1.304 1.00 96.69 182 LYS A CA 1
ATOM 1342 C C . LYS A 1 182 ? -2.618 5.854 2.222 1.00 96.69 182 LYS A C 1
ATOM 1344 O O . LYS A 1 182 ? -3.776 5.922 1.818 1.00 96.69 182 LYS A O 1
ATOM 1349 N N . LEU A 1 183 ? -2.235 6.186 3.449 1.00 96.62 183 LEU A N 1
ATOM 1350 C CA . LEU A 1 183 ? -3.089 6.701 4.508 1.00 96.62 183 LEU A CA 1
ATOM 1351 C C . LEU A 1 183 ? -2.453 7.942 5.130 1.00 96.62 183 LEU A C 1
ATOM 1353 O O . LEU A 1 183 ? -1.267 7.950 5.490 1.00 96.62 183 LEU A O 1
ATOM 1357 N N . ASN A 1 184 ? -3.262 8.975 5.307 1.00 96.69 184 ASN A N 1
ATOM 1358 C CA . ASN A 1 184 ? -2.888 10.159 6.058 1.00 96.69 184 ASN A CA 1
ATOM 1359 C C . ASN A 1 184 ? -2.788 9.845 7.569 1.00 96.69 184 ASN A C 1
ATOM 1361 O O . ASN A 1 184 ? -3.083 8.741 8.049 1.00 96.69 184 ASN A O 1
ATOM 1365 N N . ARG A 1 185 ? -2.342 10.829 8.353 1.00 95.69 185 ARG A N 1
ATOM 1366 C CA . ARG A 1 185 ? -2.163 10.700 9.805 1.00 95.69 185 ARG A CA 1
ATOM 1367 C C . ARG A 1 185 ? -3.435 10.280 10.552 1.00 95.69 185 ARG A C 1
ATOM 1369 O O . ARG A 1 185 ? -3.331 9.527 11.524 1.00 95.69 185 ARG A O 1
ATOM 1376 N N . SER A 1 186 ? -4.592 10.807 10.169 1.00 96.00 186 SER A N 1
ATOM 1377 C CA . SER A 1 186 ? -5.881 10.560 10.823 1.00 96.00 186 SER A CA 1
ATOM 1378 C C . SER A 1 186 ? -6.469 9.210 10.424 1.00 96.00 186 SER A C 1
ATOM 1380 O O . SER A 1 186 ? -6.810 8.429 11.312 1.00 96.00 186 SER A O 1
ATOM 1382 N N . GLU A 1 187 ? -6.443 8.864 9.139 1.00 97.06 187 GLU A N 1
ATOM 1383 C CA . GLU A 1 187 ? -6.827 7.542 8.623 1.00 97.06 187 GLU A CA 1
ATOM 1384 C C . GLU A 1 187 ? -5.998 6.422 9.270 1.00 97.06 187 GLU A C 1
ATOM 1386 O O . GLU A 1 187 ? -6.529 5.418 9.742 1.00 97.06 187 GLU A O 1
ATOM 1391 N N . TYR A 1 188 ? -4.677 6.603 9.390 1.00 96.38 188 TYR A N 1
ATOM 1392 C CA . TYR A 1 188 ? -3.821 5.599 10.025 1.00 96.38 188 TYR A CA 1
ATOM 1393 C C . TYR A 1 188 ? -4.088 5.465 11.537 1.00 96.38 188 TYR A C 1
ATOM 1395 O O . TYR A 1 188 ? -3.945 4.378 12.101 1.00 96.38 188 TYR A O 1
ATOM 1403 N N . LYS A 1 189 ? -4.491 6.547 12.223 1.00 94.62 189 LYS A N 1
ATOM 1404 C CA . LYS A 1 189 ? -4.939 6.472 13.627 1.00 94.62 189 LYS A CA 1
ATOM 1405 C C . LYS A 1 189 ? -6.248 5.702 13.754 1.00 94.62 189 LYS A C 1
ATOM 1407 O O . LYS A 1 189 ? -6.343 4.872 14.655 1.00 94.62 189 LYS A O 1
ATOM 1412 N N . ALA A 1 190 ? -7.210 5.964 12.871 1.00 95.00 190 ALA A N 1
ATOM 1413 C CA . ALA A 1 190 ? -8.467 5.229 12.816 1.00 95.00 190 ALA A CA 1
ATOM 1414 C C . ALA A 1 190 ? -8.212 3.729 12.593 1.00 95.00 190 ALA A C 1
ATOM 1416 O O . ALA A 1 190 ? -8.678 2.906 13.379 1.00 95.00 190 ALA A O 1
ATOM 1417 N N . LEU A 1 191 ? -7.347 3.374 11.633 1.00 95.88 191 LEU A N 1
ATOM 1418 C CA . LEU A 1 191 ? -6.963 1.982 11.363 1.00 95.88 191 LEU A CA 1
ATOM 1419 C C . LEU A 1 191 ? -6.358 1.300 12.593 1.00 95.88 191 LEU A C 1
ATOM 1421 O O . LEU A 1 191 ? -6.713 0.171 12.921 1.00 95.88 191 LEU A O 1
ATOM 1425 N N . LYS A 1 192 ? -5.455 1.981 13.307 1.00 94.06 192 LYS A N 1
ATOM 1426 C CA . LYS A 1 192 ? -4.913 1.451 14.566 1.00 94.06 192 LYS A CA 1
ATOM 1427 C C . LYS A 1 192 ? -6.005 1.206 15.604 1.00 94.06 192 LYS A C 1
ATOM 1429 O O . LYS A 1 192 ? -5.952 0.182 16.276 1.00 94.06 192 LYS A O 1
ATOM 1434 N N . GLY A 1 193 ? -6.958 2.130 15.723 1.00 92.75 193 GLY A N 1
ATOM 1435 C CA . GLY A 1 193 ? -8.120 1.983 16.593 1.00 92.75 193 GLY A CA 1
ATOM 1436 C C . GLY A 1 193 ? -8.898 0.715 16.274 1.00 92.75 193 GLY A C 1
ATOM 1437 O O . GLY A 1 193 ? -9.060 -0.122 17.154 1.00 92.75 193 GLY A O 1
ATOM 1438 N N . LEU A 1 194 ? -9.285 0.538 15.008 1.00 93.31 194 LEU A N 1
ATOM 1439 C CA . LEU A 1 194 ? -9.999 -0.651 14.535 1.00 93.31 194 LEU A CA 1
ATOM 1440 C C . LEU A 1 194 ? -9.234 -1.943 14.832 1.00 93.31 194 LEU A C 1
ATOM 1442 O O . LEU A 1 194 ? -9.813 -2.903 15.328 1.00 93.31 194 LEU A O 1
ATOM 1446 N N . ILE A 1 195 ? -7.921 -1.967 14.592 1.00 93.62 195 ILE A N 1
ATOM 1447 C CA . ILE A 1 195 ? -7.091 -3.145 14.882 1.00 93.62 195 ILE A CA 1
ATOM 1448 C C . ILE A 1 195 ? -7.045 -3.442 16.387 1.00 93.62 195 ILE A C 1
ATOM 1450 O O . ILE A 1 195 ? -7.148 -4.602 16.785 1.00 93.62 195 ILE A O 1
ATOM 1454 N N . GLU A 1 196 ? -6.889 -2.422 17.235 1.00 91.25 196 GLU A N 1
ATOM 1455 C CA . GLU A 1 196 ? -6.880 -2.585 18.696 1.00 91.25 196 GLU A CA 1
ATOM 1456 C C . GLU A 1 196 ? -8.229 -3.083 19.229 1.00 91.25 196 GLU A C 1
ATOM 1458 O O . GLU A 1 196 ? -8.256 -3.959 20.094 1.00 91.25 196 GLU A O 1
ATOM 1463 N N . ALA A 1 197 ? -9.315 -2.564 18.663 1.00 90.75 197 ALA A N 1
ATOM 1464 C CA . ALA A 1 197 ? -10.695 -2.931 18.946 1.00 90.75 197 ALA A CA 1
ATOM 1465 C C . ALA A 1 197 ? -11.145 -4.246 18.287 1.00 90.75 197 ALA A C 1
ATOM 1467 O O . ALA A 1 197 ? -12.244 -4.722 18.543 1.00 90.75 197 ALA A O 1
ATOM 1468 N N . ARG A 1 198 ? -10.321 -4.846 17.418 1.00 90.38 198 ARG A N 1
ATOM 1469 C CA . ARG A 1 198 ? -10.711 -5.993 16.578 1.00 90.38 198 ARG A CA 1
ATOM 1470 C C . ARG A 1 198 ? -12.002 -5.746 15.777 1.00 90.38 198 ARG A C 1
ATOM 1472 O O . ARG A 1 198 ? -12.835 -6.637 15.659 1.00 90.38 198 ARG A O 1
ATOM 1479 N N . GLY A 1 199 ? -12.160 -4.529 15.262 1.00 87.69 199 GLY A N 1
ATOM 1480 C CA . GLY A 1 199 ? -13.331 -4.099 14.495 1.00 87.69 199 GLY A CA 1
ATOM 1481 C C . GLY A 1 199 ? -14.531 -3.655 15.336 1.00 87.69 199 GLY A C 1
ATOM 1482 O O . GLY A 1 199 ? -15.441 -3.048 14.785 1.00 87.69 199 GLY A O 1
ATOM 1483 N N . ASP A 1 200 ? -14.528 -3.883 16.651 1.00 88.69 200 ASP A N 1
ATOM 1484 C CA . ASP A 1 200 ? -15.620 -3.476 17.539 1.00 88.69 200 ASP A CA 1
ATOM 1485 C C . ASP A 1 200 ? -15.522 -1.978 17.874 1.00 88.69 200 ASP A C 1
ATOM 1487 O O . ASP A 1 200 ? -14.821 -1.566 18.803 1.00 88.69 200 ASP A O 1
ATOM 1491 N N . MET A 1 201 ? -16.230 -1.151 17.104 1.00 83.12 201 MET A N 1
ATOM 1492 C CA . MET A 1 201 ? -16.249 0.305 17.279 1.00 83.12 201 MET A CA 1
ATOM 1493 C C . MET A 1 201 ? -16.677 0.741 18.689 1.00 83.12 201 MET A C 1
ATOM 1495 O O . MET A 1 201 ? -16.168 1.751 19.178 1.00 83.12 201 MET A O 1
ATOM 1499 N N . ASP A 1 202 ? -17.538 -0.022 19.367 1.00 84.62 202 ASP A N 1
ATOM 1500 C CA . ASP A 1 202 ? -18.007 0.299 20.720 1.00 84.62 202 ASP A CA 1
ATOM 1501 C C . ASP A 1 202 ? -16.914 0.062 21.775 1.00 84.62 202 ASP A C 1
ATOM 1503 O O . ASP A 1 202 ? -16.902 0.693 22.835 1.00 84.62 202 ASP A O 1
ATOM 1507 N N . SER A 1 203 ? -15.942 -0.801 21.466 1.00 83.38 203 SER A N 1
ATOM 1508 C CA . SER A 1 203 ? -14.772 -1.063 22.313 1.00 83.38 203 SER A CA 1
ATOM 1509 C C . SER A 1 203 ? -13.648 -0.025 22.175 1.00 83.38 203 SER A C 1
ATOM 1511 O O . SER A 1 203 ? -12.650 -0.086 22.906 1.00 83.38 203 SER A O 1
ATOM 1513 N N . LEU A 1 204 ? -13.775 0.939 21.253 1.00 83.38 204 LEU A N 1
ATOM 1514 C CA . LEU A 1 204 ? -12.745 1.950 21.034 1.00 83.38 204 LEU A CA 1
ATOM 1515 C C . LEU A 1 204 ? -12.535 2.817 22.285 1.00 83.38 204 LEU A C 1
ATOM 1517 O O . LEU A 1 204 ? -13.495 3.286 22.902 1.00 83.38 204 LEU A O 1
ATOM 1521 N N . PRO A 1 205 ? -11.278 3.145 22.641 1.00 76.50 205 PRO A N 1
ATOM 1522 C CA . PRO A 1 205 ? -11.020 4.097 23.712 1.00 76.50 205 PRO A CA 1
ATOM 1523 C C . PRO A 1 205 ? -11.719 5.432 23.434 1.00 76.50 205 PRO A C 1
ATOM 1525 O O . PRO A 1 205 ? -11.539 6.014 22.362 1.00 76.50 205 PRO A O 1
ATOM 1528 N N . SER A 1 206 ? -12.441 5.980 24.418 1.00 75.56 206 SER A N 1
ATOM 1529 C CA . SER A 1 206 ? -13.230 7.211 24.238 1.00 75.56 206 SER A CA 1
ATOM 1530 C C . SER A 1 206 ? -12.395 8.409 23.766 1.00 75.56 206 SER A C 1
ATOM 1532 O O . SER A 1 206 ? -12.912 9.293 23.093 1.00 75.56 206 SER A O 1
ATOM 1534 N N . ALA A 1 207 ? -11.095 8.438 24.080 1.00 70.38 207 ALA A N 1
ATOM 1535 C CA . ALA A 1 207 ? -10.161 9.461 23.604 1.00 70.38 207 ALA A CA 1
ATOM 1536 C C . ALA A 1 207 ? -9.879 9.387 22.091 1.00 70.38 207 ALA A C 1
ATOM 1538 O O . ALA A 1 207 ? -9.526 10.396 21.485 1.00 70.38 207 ALA A O 1
ATOM 1539 N N . LEU A 1 208 ? -10.002 8.202 21.486 1.00 76.88 208 LEU A N 1
ATOM 1540 C CA . LEU A 1 208 ? -9.872 8.006 20.045 1.00 76.88 208 LEU A CA 1
ATOM 1541 C C . LEU A 1 208 ? -11.228 8.155 19.349 1.00 76.88 208 LEU A C 1
ATOM 1543 O O . LEU A 1 208 ? -11.296 8.849 18.340 1.00 76.88 208 LEU A O 1
ATOM 1547 N N . ALA A 1 209 ? -12.290 7.585 19.928 1.00 76.12 209 ALA A N 1
ATOM 1548 C CA . ALA A 1 209 ? -13.654 7.708 19.412 1.00 76.12 209 ALA A CA 1
ATOM 1549 C C . ALA A 1 209 ? -14.124 9.174 19.331 1.00 76.12 209 ALA A C 1
ATOM 1551 O O . ALA A 1 209 ? -14.758 9.564 18.360 1.00 76.12 209 ALA A O 1
ATOM 1552 N N . ASN A 1 210 ? -13.748 10.009 20.308 1.00 78.56 210 ASN A N 1
ATOM 1553 C CA . ASN A 1 210 ? -14.104 11.432 20.344 1.00 78.56 210 ASN A CA 1
ATOM 1554 C C . ASN A 1 210 ? -12.983 12.357 19.842 1.00 78.56 210 ASN A C 1
ATOM 1556 O O . ASN A 1 210 ? -12.971 13.544 20.169 1.00 78.56 210 ASN A O 1
ATOM 1560 N N . ASN A 1 211 ? -11.993 11.837 19.110 1.00 83.94 211 ASN A N 1
ATOM 1561 C CA . ASN A 1 211 ? -10.891 12.661 18.630 1.00 83.94 211 ASN A CA 1
ATOM 1562 C C . ASN A 1 211 ? -11.367 13.576 17.486 1.00 83.94 211 ASN A C 1
ATOM 1564 O O . ASN A 1 211 ? -11.622 13.068 16.397 1.00 83.94 211 ASN A O 1
ATOM 1568 N N . PRO A 1 212 ? -11.404 14.912 17.659 1.00 84.38 212 PRO A N 1
ATOM 1569 C CA . PRO A 1 212 ? -11.907 15.815 16.622 1.00 84.38 212 PRO A CA 1
ATOM 1570 C C . PRO A 1 212 ? -11.026 15.845 15.365 1.00 84.38 212 PRO A C 1
ATOM 1572 O O . PRO A 1 212 ? -11.450 16.352 14.333 1.00 84.38 212 PRO A O 1
ATOM 1575 N N . ALA A 1 213 ? -9.797 15.321 15.437 1.00 87.69 213 ALA A N 1
ATOM 1576 C CA . ALA A 1 213 ? -8.909 15.208 14.285 1.00 87.69 213 ALA A CA 1
ATOM 1577 C C . ALA A 1 213 ? -9.197 13.978 13.406 1.00 87.69 213 ALA A C 1
ATOM 1579 O O . ALA A 1 213 ? -8.565 13.851 12.361 1.00 87.69 213 ALA A O 1
ATOM 1580 N N . VAL A 1 214 ? -10.073 13.061 13.835 1.00 91.62 214 VAL A N 1
ATOM 1581 C CA . VAL A 1 214 ? -10.458 11.863 13.077 1.00 91.62 214 VAL A CA 1
ATOM 1582 C C . VAL A 1 214 ? -11.927 11.994 12.690 1.00 91.62 214 VAL A C 1
ATOM 1584 O O . VAL A 1 214 ? -12.816 11.976 13.537 1.00 91.62 214 VAL A O 1
ATOM 1587 N N . THR A 1 215 ? -12.173 12.166 11.401 1.00 92.88 215 THR A N 1
ATOM 1588 C CA . THR A 1 215 ? -13.500 12.357 10.816 1.00 92.88 215 THR A CA 1
ATOM 1589 C C . THR A 1 215 ? -14.157 11.021 10.467 1.00 92.88 215 THR A C 1
ATOM 1591 O O . THR A 1 215 ? -13.506 9.978 10.431 1.00 92.88 215 THR A O 1
ATOM 1594 N N . GLY A 1 216 ? -15.456 11.041 10.148 1.00 90.19 216 GLY A N 1
ATOM 1595 C CA . GLY A 1 216 ? -16.157 9.849 9.654 1.00 90.19 216 GLY A CA 1
ATOM 1596 C C . GLY A 1 216 ? -15.540 9.265 8.375 1.00 90.19 216 GLY A C 1
ATOM 1597 O O . GLY A 1 216 ? -15.468 8.048 8.240 1.00 90.19 216 GLY A O 1
ATOM 1598 N N . ALA A 1 217 ? -15.023 10.113 7.479 1.00 94.06 217 ALA A N 1
ATOM 1599 C CA . ALA A 1 217 ? -14.337 9.664 6.266 1.00 94.06 217 ALA A CA 1
ATOM 1600 C C . ALA A 1 217 ? -13.022 8.931 6.585 1.00 94.06 217 ALA A C 1
ATOM 1602 O O . ALA A 1 217 ? -12.716 7.920 5.956 1.00 94.06 217 ALA A O 1
ATOM 1603 N N . ASP A 1 218 ? -12.283 9.387 7.604 1.00 95.75 218 ASP A N 1
ATOM 1604 C CA . ASP A 1 218 ? -11.063 8.708 8.052 1.00 95.75 218 ASP A CA 1
ATOM 1605 C C . ASP A 1 218 ? -11.373 7.303 8.596 1.00 95.75 218 ASP A C 1
ATOM 1607 O O . ASP A 1 218 ? -10.634 6.354 8.329 1.00 95.75 218 ASP A O 1
ATOM 1611 N N . TRP A 1 219 ? -12.482 7.156 9.334 1.00 94.25 219 TRP A N 1
ATOM 1612 C CA . TRP A 1 219 ? -12.962 5.860 9.826 1.00 94.25 219 TRP A CA 1
ATOM 1613 C C . TRP A 1 219 ? -13.399 4.934 8.697 1.00 94.25 219 TRP A C 1
ATOM 1615 O O . TRP A 1 219 ? -13.024 3.764 8.705 1.00 94.25 219 TRP A O 1
ATOM 1625 N N . GLN A 1 220 ? -14.135 5.452 7.713 1.00 94.94 220 GLN A N 1
ATOM 1626 C CA . GLN A 1 220 ? -14.540 4.678 6.542 1.00 94.94 220 GLN A CA 1
ATOM 1627 C C . GLN A 1 220 ? -13.317 4.161 5.782 1.00 94.94 220 GLN A C 1
ATOM 1629 O O . GLN A 1 220 ? -13.199 2.964 5.527 1.00 94.94 220 GLN A O 1
ATOM 1634 N N . ARG A 1 221 ? -12.355 5.044 5.494 1.00 97.00 221 ARG A N 1
ATOM 1635 C CA . ARG A 1 221 ? -11.136 4.658 4.784 1.00 97.00 221 ARG A CA 1
ATOM 1636 C C . ARG A 1 221 ? -10.311 3.634 5.563 1.00 97.00 221 ARG A C 1
ATOM 1638 O O . ARG A 1 221 ? -9.725 2.724 4.981 1.00 97.00 221 ARG A O 1
ATOM 1645 N N . ALA A 1 222 ? -10.262 3.768 6.885 1.00 96.12 222 ALA A N 1
ATOM 1646 C CA . ALA A 1 222 ? -9.620 2.793 7.753 1.00 96.12 222 ALA A CA 1
ATOM 1647 C C . ALA A 1 222 ? -10.339 1.435 7.766 1.00 96.12 222 ALA A C 1
ATOM 1649 O O . ALA A 1 222 ? -9.658 0.411 7.797 1.00 96.12 222 ALA A O 1
ATOM 1650 N N . ALA A 1 223 ? -11.675 1.419 7.729 1.00 95.38 223 ALA A N 1
ATOM 1651 C CA . ALA A 1 223 ? -12.476 0.198 7.688 1.00 95.38 223 ALA A CA 1
ATOM 1652 C C . ALA A 1 223 ? -12.216 -0.602 6.405 1.00 95.38 223 ALA A C 1
ATOM 1654 O O . ALA A 1 223 ? -11.888 -1.780 6.504 1.00 95.38 223 ALA A O 1
ATOM 1655 N N . GLU A 1 224 ? -12.201 0.057 5.241 1.00 96.12 224 GLU A N 1
ATOM 1656 C CA . GLU A 1 224 ? -11.852 -0.569 3.952 1.00 96.12 224 GLU A CA 1
ATOM 1657 C C . GLU A 1 224 ? -10.485 -1.273 4.004 1.00 96.12 224 GLU A C 1
ATOM 1659 O O . GLU A 1 224 ? -10.296 -2.369 3.487 1.00 96.12 224 GLU A O 1
ATOM 1664 N N . VAL A 1 225 ? -9.495 -0.660 4.661 1.00 97.06 225 VAL A N 1
ATOM 1665 C CA . VAL A 1 225 ? -8.180 -1.292 4.840 1.00 97.06 225 VAL A CA 1
ATOM 1666 C C . VAL A 1 225 ? -8.241 -2.426 5.862 1.00 97.06 225 VAL A C 1
ATOM 1668 O O . VAL A 1 225 ? -7.569 -3.444 5.689 1.00 97.06 225 VAL A O 1
ATOM 1671 N N . TYR A 1 226 ? -9.016 -2.257 6.934 1.00 96.69 226 TYR A N 1
ATOM 1672 C CA . TYR A 1 226 ? -9.164 -3.246 7.996 1.00 96.69 226 TYR A CA 1
ATOM 1673 C C . TYR A 1 226 ? -9.829 -4.541 7.514 1.00 96.69 226 TYR A C 1
ATOM 1675 O O . TYR A 1 226 ? -9.462 -5.596 8.021 1.00 96.69 226 TYR A O 1
ATOM 1683 N N . GLU A 1 227 ? -10.692 -4.501 6.497 1.00 96.31 227 GLU A N 1
ATOM 1684 C CA . GLU A 1 227 ? -11.289 -5.692 5.860 1.00 96.31 227 GLU A CA 1
ATOM 1685 C C . GLU A 1 227 ? -10.244 -6.711 5.379 1.00 96.31 227 GLU A C 1
ATOM 1687 O O . GLU A 1 227 ? -10.467 -7.920 5.386 1.00 96.31 227 GLU A O 1
ATOM 1692 N N . HIS A 1 228 ? -9.051 -6.240 5.019 1.00 96.81 228 HIS A N 1
ATOM 1693 C CA . HIS A 1 228 ? -7.946 -7.100 4.606 1.00 96.81 228 HIS A CA 1
ATOM 1694 C C . HIS A 1 228 ? -7.093 -7.612 5.777 1.00 96.81 228 HIS A C 1
ATOM 1696 O O . HIS A 1 228 ? -6.124 -8.345 5.565 1.00 96.81 228 HIS A O 1
ATOM 1702 N N . HIS A 1 229 ? -7.366 -7.193 7.012 1.00 96.31 229 HIS A N 1
ATOM 1703 C CA . HIS A 1 229 ? -6.581 -7.577 8.179 1.00 96.31 229 HIS A CA 1
ATOM 1704 C C . HIS A 1 229 ? -6.920 -9.011 8.603 1.00 96.31 229 HIS A C 1
ATOM 1706 O O . HIS A 1 229 ? -8.072 -9.422 8.606 1.00 96.31 229 HIS A O 1
ATOM 1712 N N . LYS A 1 230 ? -5.922 -9.773 9.058 1.00 93.75 230 LYS A N 1
ATOM 1713 C CA . LYS A 1 230 ? -6.082 -11.179 9.500 1.00 93.75 230 LYS A CA 1
ATOM 1714 C C . LYS A 1 230 ? -7.138 -11.422 10.594 1.00 93.75 230 LYS A C 1
ATOM 1716 O O . LYS A 1 230 ? -7.544 -12.558 10.793 1.00 93.75 230 LYS A O 1
ATOM 1721 N N . ASP A 1 231 ? -7.480 -10.380 11.350 1.00 92.00 231 ASP A N 1
ATOM 1722 C CA . ASP A 1 231 ? -8.437 -10.448 12.461 1.00 92.00 231 ASP A CA 1
ATOM 1723 C C . ASP A 1 231 ? -9.833 -9.954 12.048 1.00 92.00 231 ASP A C 1
ATOM 1725 O O . ASP A 1 231 ? -10.742 -9.984 12.875 1.00 92.00 231 ASP A O 1
ATOM 1729 N N . TYR A 1 232 ? -10.001 -9.501 10.800 1.00 91.38 232 TYR A N 1
ATOM 1730 C CA . TYR A 1 232 ? -11.303 -9.137 10.266 1.00 91.38 232 TYR A CA 1
ATOM 1731 C C . TYR A 1 232 ? -12.193 -10.373 10.187 1.00 91.38 232 TYR A C 1
ATOM 1733 O O . TYR A 1 232 ? -11.769 -11.452 9.765 1.00 91.38 232 TYR A O 1
ATOM 1741 N N . ARG A 1 233 ? -13.437 -10.200 10.616 1.00 87.06 233 ARG A N 1
ATOM 1742 C CA . ARG A 1 233 ? -14.498 -11.185 10.484 1.00 87.06 233 ARG A CA 1
ATOM 1743 C C . ARG A 1 233 ? -15.614 -10.475 9.746 1.00 87.06 233 ARG A C 1
ATOM 1745 O O . ARG A 1 233 ? -16.127 -9.489 10.267 1.00 87.06 233 ARG A O 1
ATOM 1752 N N . SER A 1 234 ? -15.943 -10.941 8.546 1.00 75.81 234 SER A N 1
ATOM 1753 C CA . SER A 1 234 ? -17.201 -10.549 7.922 1.00 75.81 234 SER A CA 1
ATOM 1754 C C . SER A 1 234 ? -18.312 -10.947 8.882 1.00 75.81 234 SER A C 1
ATOM 1756 O O . SER A 1 234 ? -18.276 -12.059 9.413 1.00 75.81 234 SER A O 1
ATOM 1758 N N . GLU A 1 235 ? -19.258 -10.053 9.150 1.00 69.19 235 GLU A N 1
ATOM 1759 C CA . GLU A 1 235 ? -20.489 -10.468 9.813 1.00 69.19 235 GLU A CA 1
ATOM 1760 C C . GLU A 1 235 ? -21.117 -11.538 8.914 1.00 69.19 235 GLU A C 1
ATOM 1762 O O . GLU A 1 235 ? -21.473 -11.249 7.770 1.00 69.19 235 GLU A O 1
ATOM 1767 N N . ASP A 1 236 ? -21.114 -12.793 9.379 1.00 50.03 236 ASP A N 1
ATOM 1768 C CA . ASP A 1 236 ? -21.703 -13.921 8.660 1.00 50.03 236 ASP A CA 1
ATOM 1769 C C . ASP A 1 236 ? -23.147 -13.533 8.312 1.00 50.03 236 ASP A C 1
ATOM 1771 O O . ASP A 1 236 ? -23.984 -13.364 9.203 1.00 50.03 236 ASP A O 1
ATOM 1775 N N . THR A 1 237 ? -23.392 -13.299 7.021 1.00 38.50 237 THR A N 1
ATOM 1776 C CA . THR A 1 237 ? -24.714 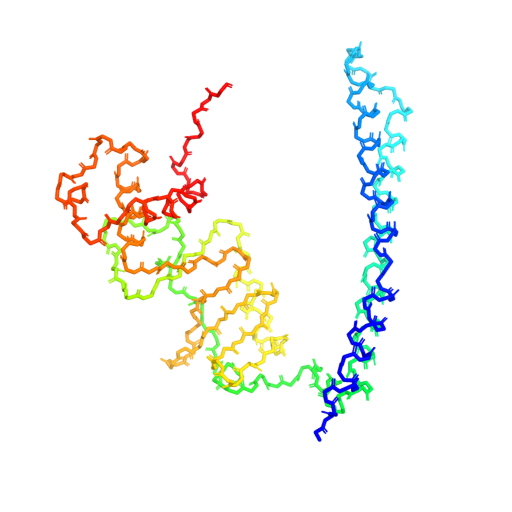-12.986 6.466 1.00 38.50 237 THR A CA 1
ATOM 1777 C C . THR A 1 237 ? -25.432 -14.274 6.103 1.00 38.50 237 THR A C 1
ATOM 1779 O O . THR A 1 237 ? -24.762 -15.174 5.544 1.00 38.50 237 THR A O 1
#

Radius of gyration: 23.57 Å; chains: 1; bounding box: 52×55×57 Å

Foldseek 3Di:
DDDPVVVVVLVVVLVVPPCVVLVVVLVVLLVVLVVVLVVQPVPDPPCSDPVNVVSVVVNVVSVVVVVVVVVVSVVVNLVVCCVVPVCSVVLPQDQAPALLSVADADEADPLQELQNQEDPRDQDQKHKHQFPPDPSVVQSVCSPRSNWHQDPVVCWTHDPQWTWHADPPHYIDGDDGDRIDMAGRQLSLLLNQCVHCLNPLVPGDPCNNPPPSHDPVSNVSSVVRCCRHPSDDDPPD

Sequence (237 aa):
MSNPGEIAAVIRAVLEALPVDALRAANTAAGESAERIAAATEGTGHDAPREALAHIAEGIERTGEALAGLGEIRERLNAYLAVLVPGVEAMVARPIAGPAGKRPITPPNRRHHLNSVGRKSQVREENTVILPGTDVRGDLDAIRRGEAAWLPDRDRCLVNGRLYGVEVPGTVYPDEGPGLVKLNRSEYKALKGLIEARGDMDSLPSALANNPAVTGADWQRAAEVYEHHKDYRSEDT